Protein AF-A0A0D7F4I6-F1 (afdb_monomer)

Secondary structure (DSSP, 8-state):
-HHHHHHHHHHHHHHHHHHHHHHH--S--STTT-HHHHHHHHHHHHHHHHHHHHHHHHHHHHHHHHHHHHHHHHHHHHHHHHHHHHHHHHHS--S-----------TT--SS-TT-S-SS-------S--B---SS-----TTTBSSSPPPP--S-------SS-TTGGGGGGSPPTT-EEEETTEEEE----PPP-

pLDDT: mean 77.8, std 17.95, range [44.47, 98.25]

Structure (mmCIF, N/CA/C/O backbone):
data_AF-A0A0D7F4I6-F1
#
_entry.id   AF-A0A0D7F4I6-F1
#
loop_
_atom_site.group_PDB
_atom_site.id
_atom_site.type_symbol
_atom_site.label_atom_id
_atom_site.label_alt_id
_atom_site.label_comp_id
_atom_site.label_asym_id
_atom_site.label_entity_id
_atom_site.label_seq_id
_atom_site.pdbx_PDB_ins_code
_atom_site.Cartn_x
_atom_site.Cartn_y
_atom_site.Cartn_z
_atom_site.occupancy
_atom_site.B_iso_or_equiv
_atom_site.auth_seq_id
_atom_site.auth_comp_id
_atom_site.auth_asym_id
_atom_site.auth_atom_id
_atom_site.pdbx_PDB_model_num
ATOM 1 N N . MET A 1 1 ? -38.835 -13.511 72.836 1.00 72.38 1 MET A N 1
ATOM 2 C CA . MET A 1 1 ? -37.863 -14.488 72.283 1.00 72.38 1 MET A CA 1
ATOM 3 C C . MET A 1 1 ? -37.994 -14.703 70.771 1.00 72.38 1 MET A C 1
ATOM 5 O O . MET A 1 1 ? -36.985 -14.572 70.096 1.00 72.38 1 MET A O 1
ATOM 9 N N . ARG A 1 2 ? -39.188 -14.933 70.192 1.00 86.38 2 ARG A N 1
ATOM 10 C CA . ARG A 1 2 ? -39.366 -15.027 68.718 1.00 86.38 2 ARG A CA 1
ATOM 11 C C . ARG A 1 2 ? -38.966 -13.759 67.951 1.00 86.38 2 ARG A C 1
ATOM 13 O O . ARG A 1 2 ? -38.382 -13.866 66.883 1.00 86.38 2 ARG A O 1
ATOM 20 N N . GLN A 1 3 ? -39.214 -12.580 68.527 1.00 86.56 3 GLN A N 1
ATOM 21 C CA . GLN A 1 3 ? -38.818 -11.296 67.934 1.00 86.56 3 GLN A CA 1
ATOM 22 C C . GLN A 1 3 ? -37.297 -11.186 67.731 1.00 86.56 3 GLN A C 1
ATOM 24 O O . GLN A 1 3 ? -36.837 -10.738 66.688 1.00 86.56 3 GLN A O 1
ATOM 29 N N . ASN A 1 4 ? -36.516 -11.663 68.706 1.00 84.62 4 ASN A N 1
ATOM 30 C CA . ASN A 1 4 ? -35.053 -11.649 68.637 1.00 84.62 4 ASN A CA 1
ATOM 31 C C . ASN A 1 4 ? -34.535 -12.621 67.573 1.00 84.62 4 ASN A C 1
ATOM 33 O O . ASN A 1 4 ? -33.596 -12.305 66.854 1.00 84.62 4 ASN A O 1
ATOM 37 N N . LEU A 1 5 ? -35.181 -13.778 67.432 1.00 91.12 5 LEU A N 1
ATOM 38 C CA . LEU A 1 5 ? -34.821 -14.785 66.437 1.00 91.12 5 LEU A CA 1
ATOM 39 C C . LEU A 1 5 ? -35.201 -14.344 65.013 1.00 91.12 5 LEU A C 1
ATOM 41 O O . LEU A 1 5 ? -34.423 -14.540 64.088 1.00 91.12 5 LEU A O 1
ATOM 45 N N . SER A 1 6 ? -36.340 -13.661 64.857 1.00 92.81 6 SER A N 1
ATOM 46 C CA . SER A 1 6 ? -36.743 -13.025 63.596 1.00 92.81 6 SER A CA 1
ATOM 47 C C . SER A 1 6 ? -35.792 -11.892 63.191 1.00 92.81 6 SER A C 1
ATOM 49 O O . SER A 1 6 ? -35.453 -11.778 62.018 1.00 92.81 6 SER A O 1
ATOM 51 N N . SER A 1 7 ? -35.305 -11.099 64.152 1.00 93.75 7 SER A N 1
ATOM 52 C CA . SER A 1 7 ? -34.297 -10.060 63.899 1.00 93.75 7 SER A CA 1
ATOM 53 C C . SER A 1 7 ? -32.939 -10.653 63.495 1.00 93.75 7 SER A C 1
ATOM 55 O O . SER A 1 7 ? -32.307 -10.182 62.548 1.00 93.75 7 SER A O 1
ATOM 57 N N . LEU A 1 8 ? -32.509 -11.736 64.157 1.00 94.06 8 LEU A N 1
ATOM 58 C CA . LEU A 1 8 ? -31.282 -12.453 63.792 1.00 94.06 8 LEU A CA 1
ATOM 59 C C . LEU A 1 8 ? -31.374 -13.081 62.397 1.00 94.06 8 LEU A C 1
ATOM 61 O O . LEU A 1 8 ? -30.409 -13.007 61.643 1.00 94.06 8 LEU A O 1
ATOM 65 N N . GLN A 1 9 ? -32.525 -13.653 62.038 1.00 94.31 9 GLN A N 1
ATOM 66 C CA . GLN A 1 9 ? -32.767 -14.192 60.696 1.00 94.31 9 GLN A CA 1
ATOM 67 C C . GLN A 1 9 ? -32.719 -13.091 59.633 1.00 94.31 9 GLN A C 1
ATOM 69 O O . GLN A 1 9 ? -31.951 -13.207 58.685 1.00 94.31 9 GLN A O 1
ATOM 74 N N . ALA A 1 10 ? -33.420 -11.973 59.845 1.00 94.31 10 ALA A N 1
ATOM 75 C CA . ALA A 1 10 ? -33.360 -10.833 58.930 1.00 94.31 10 ALA A CA 1
ATOM 76 C C . ALA A 1 10 ? -31.929 -10.281 58.779 1.00 94.31 10 ALA A C 1
ATOM 78 O O . ALA A 1 10 ? -31.513 -9.899 57.686 1.00 94.31 10 ALA A O 1
ATOM 79 N N . THR A 1 11 ? -31.147 -10.273 59.865 1.00 95.00 11 THR A N 1
ATOM 80 C CA . THR A 1 11 ? -29.732 -9.867 59.832 1.00 95.00 11 THR A CA 1
ATOM 81 C C . THR A 1 11 ? -28.878 -10.853 59.033 1.00 95.00 11 THR A C 1
ATOM 83 O O . THR A 1 11 ? -28.053 -10.428 58.225 1.00 95.00 11 THR A O 1
ATOM 86 N N . ALA A 1 12 ? -29.084 -12.159 59.216 1.00 95.12 12 ALA A N 1
ATOM 87 C CA . ALA A 1 12 ? -28.382 -13.196 58.464 1.00 95.12 12 ALA A CA 1
ATOM 88 C C . ALA A 1 12 ? -28.703 -13.132 56.957 1.00 95.12 12 ALA A C 1
ATOM 90 O O . ALA A 1 12 ? -27.789 -13.222 56.136 1.00 95.12 12 ALA A O 1
ATOM 91 N N . ASP A 1 13 ? -29.962 -12.882 56.590 1.00 94.19 13 ASP A N 1
ATOM 92 C CA . ASP A 1 13 ? -30.398 -12.735 55.194 1.00 94.19 13 ASP A CA 1
ATOM 93 C C . ASP A 1 13 ? -29.812 -11.472 54.538 1.00 94.19 13 ASP A C 1
ATOM 95 O O . ASP A 1 13 ? -29.312 -11.514 53.406 1.00 94.19 13 ASP A O 1
ATOM 99 N N . MET A 1 14 ? -29.793 -10.344 55.262 1.00 93.31 14 MET A N 1
ATOM 100 C CA . MET A 1 14 ? -29.137 -9.112 54.803 1.00 93.31 14 MET A CA 1
ATOM 101 C C . MET A 1 14 ? -27.627 -9.298 54.625 1.00 93.31 14 MET A C 1
ATOM 103 O O . MET A 1 14 ? -27.055 -8.808 53.646 1.00 93.31 14 MET A O 1
ATOM 107 N N . LEU A 1 15 ? -26.975 -10.020 55.540 1.00 96.06 15 LEU A N 1
ATOM 108 C CA . LEU A 1 15 ? -25.549 -10.320 55.452 1.00 96.06 15 LEU A CA 1
ATOM 109 C C . LEU A 1 15 ? -25.245 -11.211 54.241 1.00 96.06 15 LEU A C 1
ATOM 111 O O . LEU A 1 15 ? -24.328 -10.905 53.482 1.00 96.06 15 LEU A O 1
ATOM 115 N N . SER A 1 16 ? -26.038 -12.263 54.028 1.00 94.75 16 SER A N 1
ATOM 116 C CA . SER A 1 16 ? -25.923 -13.160 52.872 1.00 94.75 16 SER A CA 1
ATOM 117 C C . SER A 1 16 ? -26.081 -12.398 51.549 1.00 94.75 16 SER A C 1
ATOM 119 O O . SER A 1 16 ? -25.249 -12.507 50.645 1.00 94.75 16 SER A O 1
ATOM 121 N N . THR A 1 17 ? -27.082 -11.515 51.474 1.00 93.06 17 THR A N 1
ATOM 122 C CA . THR A 1 17 ? -27.309 -10.651 50.306 1.00 93.06 17 THR A CA 1
ATOM 123 C C . THR A 1 17 ? -26.137 -9.696 50.072 1.00 93.06 17 THR A C 1
ATOM 125 O O . THR A 1 17 ? -25.691 -9.519 48.938 1.00 93.06 17 THR A O 1
ATOM 128 N N . THR A 1 18 ? -25.600 -9.091 51.134 1.00 94.31 18 THR A N 1
ATOM 129 C CA . THR A 1 18 ? -24.464 -8.160 51.037 1.00 94.31 18 THR A CA 1
ATOM 130 C C . THR A 1 18 ? -23.198 -8.871 50.569 1.00 94.31 18 THR A C 1
ATOM 132 O O . THR A 1 18 ? -22.515 -8.365 49.681 1.00 94.31 18 THR A O 1
ATOM 135 N N . GLN A 1 19 ? -22.915 -10.067 51.093 1.00 95.38 19 GLN A N 1
ATOM 136 C CA . GLN A 1 19 ? -21.791 -10.887 50.635 1.00 95.38 19 GLN A CA 1
ATOM 137 C C . GLN A 1 19 ? -21.941 -11.278 49.160 1.00 95.38 19 GLN A C 1
ATOM 139 O O . GLN A 1 19 ? -20.981 -11.165 48.400 1.00 95.38 19 GLN A O 1
ATOM 144 N N . SER A 1 20 ? -23.148 -11.658 48.728 1.00 94.19 20 SER A N 1
ATOM 145 C CA . SER A 1 20 ? -23.419 -11.984 47.324 1.00 94.19 20 SER A CA 1
ATOM 146 C C . SER A 1 20 ? -23.170 -10.784 46.403 1.00 94.19 20 SER A C 1
ATOM 148 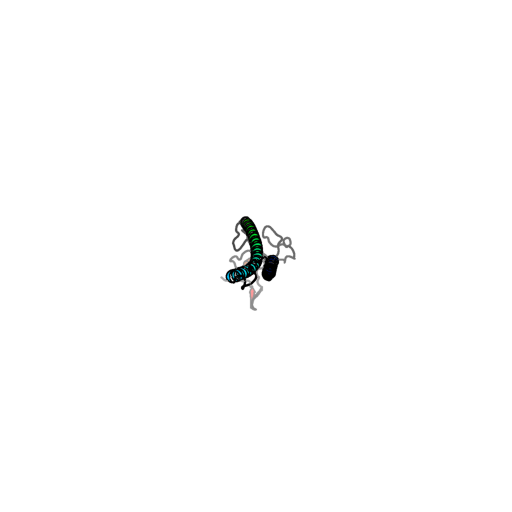O O . SER A 1 20 ? -22.451 -10.908 45.413 1.00 94.19 20 SER A O 1
ATOM 150 N N . ARG A 1 21 ? -23.675 -9.598 46.771 1.00 94.56 21 ARG A N 1
ATOM 151 C CA . ARG A 1 21 ? -23.457 -8.351 46.016 1.00 94.56 21 ARG A CA 1
ATOM 152 C C . ARG A 1 21 ? -21.988 -7.937 45.971 1.00 94.56 21 ARG A C 1
ATOM 154 O O . ARG A 1 21 ? -21.538 -7.441 44.943 1.00 94.56 21 ARG A O 1
ATOM 161 N N . LEU A 1 22 ? -21.242 -8.133 47.059 1.00 95.44 22 LEU A N 1
ATOM 162 C CA . LEU A 1 22 ? -19.817 -7.807 47.109 1.00 95.44 22 LEU A CA 1
ATOM 163 C C . LEU A 1 22 ? -18.992 -8.763 46.237 1.00 95.44 22 LEU A C 1
ATOM 165 O O . LEU A 1 22 ? -18.106 -8.316 45.518 1.00 95.44 22 LEU A O 1
ATOM 169 N N . SER A 1 23 ? -19.314 -10.060 46.258 1.00 96.00 23 SER A N 1
ATOM 170 C CA . SER A 1 23 ? -18.608 -11.071 45.466 1.00 96.00 23 SER A CA 1
ATOM 171 C C . SER A 1 23 ? -18.830 -10.916 43.963 1.00 96.00 23 SER A C 1
ATOM 173 O O . SER A 1 23 ? -17.926 -11.230 43.194 1.00 96.00 23 SER A O 1
ATOM 175 N N . THR A 1 24 ? -20.018 -10.485 43.531 1.00 92.31 24 THR A N 1
ATOM 176 C CA . THR A 1 24 ? -20.323 -10.335 42.098 1.00 92.31 24 THR A CA 1
ATOM 177 C C . THR A 1 24 ? -20.169 -8.906 41.594 1.00 92.31 24 THR A C 1
ATOM 179 O O . THR A 1 24 ? -20.194 -8.682 40.386 1.00 92.31 24 THR A O 1
ATOM 182 N N . GLY A 1 25 ? -20.062 -7.925 42.494 1.00 93.19 25 GLY A N 1
ATOM 183 C CA . GLY A 1 25 ? -20.115 -6.501 42.159 1.00 93.19 25 GLY A CA 1
ATOM 184 C C . GLY A 1 25 ? -21.479 -6.044 41.623 1.00 93.19 25 GLY A C 1
ATOM 185 O O . GLY A 1 25 ? -21.630 -4.886 41.234 1.00 93.19 25 GLY A O 1
ATOM 186 N N . LYS A 1 26 ? -22.490 -6.924 41.588 1.00 91.25 26 LYS A N 1
ATOM 187 C CA . LYS A 1 26 ? -23.811 -6.638 41.024 1.00 91.25 26 LYS A CA 1
ATOM 188 C C . LYS A 1 26 ? -24.795 -6.336 42.142 1.00 91.25 26 LYS A C 1
ATOM 190 O O . LYS A 1 26 ? -25.020 -7.147 43.033 1.00 91.25 26 LYS A O 1
ATOM 195 N N . LYS A 1 27 ? -25.467 -5.183 42.055 1.00 89.88 27 LYS A N 1
ATOM 196 C CA . LYS A 1 27 ? -26.579 -4.835 42.958 1.00 89.88 27 LYS A CA 1
ATOM 197 C C . LYS A 1 27 ? -27.760 -5.810 42.827 1.00 89.88 27 LYS A C 1
ATOM 199 O O . LYS A 1 27 ? -28.468 -6.029 43.802 1.00 89.88 27 LYS A O 1
ATOM 204 N N . VAL A 1 28 ? -27.979 -6.381 41.645 1.00 91.50 28 VAL A N 1
ATOM 205 C CA . VAL A 1 28 ? -29.069 -7.322 41.348 1.00 91.50 28 VAL A CA 1
ATOM 206 C C . VAL A 1 28 ? -28.440 -8.588 40.785 1.00 91.50 28 VAL A C 1
ATOM 208 O O . VAL A 1 28 ? -27.878 -8.553 39.692 1.00 91.50 28 VAL A O 1
ATOM 211 N N . ASN A 1 29 ? -28.500 -9.683 41.541 1.00 88.81 29 ASN A N 1
ATOM 212 C CA . ASN A 1 29 ? -27.802 -10.923 41.187 1.00 88.81 29 ASN A CA 1
ATOM 213 C C . ASN A 1 29 ? -28.725 -11.990 40.577 1.00 88.81 29 ASN A C 1
ATOM 215 O O . ASN A 1 29 ? -28.247 -12.966 40.008 1.00 88.81 29 ASN A O 1
ATOM 219 N N . SER A 1 30 ? -30.044 -11.811 40.679 1.00 91.69 30 SER A N 1
ATOM 220 C CA . SER A 1 30 ? -31.041 -12.711 40.100 1.00 91.69 30 SER A CA 1
ATOM 221 C C . SER A 1 30 ? -32.232 -11.930 39.545 1.00 91.69 30 SER A C 1
ATOM 223 O O . SER A 1 30 ? -32.519 -10.809 39.974 1.00 91.69 30 SER A O 1
ATOM 225 N N . ALA A 1 31 ? -32.968 -12.554 38.624 1.00 91.88 31 ALA A N 1
ATOM 226 C CA . ALA A 1 31 ? -34.224 -12.008 38.112 1.00 91.88 31 ALA A CA 1
ATOM 227 C C . ALA A 1 31 ? -35.312 -11.884 39.197 1.00 91.88 31 ALA A C 1
ATOM 229 O O . ALA A 1 31 ? -36.256 -11.119 39.018 1.00 91.88 31 ALA A O 1
ATOM 230 N N . LEU A 1 32 ? -35.175 -12.608 40.317 1.00 90.31 32 LEU A N 1
ATOM 231 C CA . LEU A 1 32 ? -36.111 -12.554 41.441 1.00 90.31 32 LEU A CA 1
ATOM 232 C C . LEU A 1 32 ? -35.945 -11.269 42.272 1.00 90.31 32 LEU A C 1
ATOM 234 O O . LEU A 1 32 ? -36.920 -10.783 42.834 1.00 90.31 32 LEU A O 1
ATOM 238 N N . ASP A 1 33 ? -34.728 -10.713 42.321 1.00 90.75 33 ASP A N 1
ATOM 239 C CA . ASP A 1 33 ? -34.411 -9.488 43.072 1.00 90.75 33 ASP A CA 1
ATOM 240 C C . ASP A 1 33 ? -34.974 -8.242 42.362 1.00 90.75 33 ASP A C 1
ATOM 242 O O . ASP A 1 33 ? -35.564 -7.357 42.983 1.00 90.75 33 ASP A O 1
ATOM 246 N N . ASN A 1 34 ? -34.784 -8.157 41.039 1.00 93.19 34 ASN A N 1
ATOM 247 C CA . ASN A 1 34 ? -35.378 -7.131 40.182 1.00 93.19 34 ASN A CA 1
ATOM 248 C C . ASN A 1 34 ? -35.254 -7.544 38.699 1.00 93.19 34 ASN A C 1
ATOM 250 O O . ASN A 1 34 ? -34.162 -7.425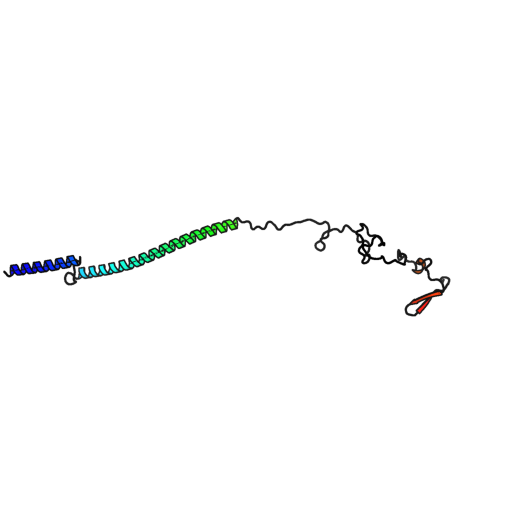 38.133 1.00 93.19 34 ASN A O 1
ATOM 254 N N . PRO A 1 35 ? -36.335 -7.993 38.038 1.00 94.69 35 PRO A N 1
ATOM 255 C CA . PRO A 1 35 ? -36.243 -8.544 36.688 1.00 94.69 35 PRO A CA 1
ATOM 256 C C . PRO A 1 35 ? -35.765 -7.508 35.663 1.00 94.69 35 PRO A C 1
ATOM 258 O O . PRO A 1 35 ? -34.855 -7.792 34.887 1.00 94.69 35 PRO A O 1
ATOM 261 N N . THR A 1 36 ? -36.296 -6.282 35.692 1.00 95.62 36 THR A N 1
ATOM 262 C CA . THR A 1 36 ? -35.925 -5.218 34.743 1.00 95.62 36 THR A CA 1
ATOM 263 C C . THR A 1 36 ? -34.432 -4.905 34.797 1.00 95.62 36 THR A C 1
ATOM 265 O O . THR A 1 36 ? -33.759 -4.868 33.764 1.00 95.62 36 THR A O 1
ATOM 268 N N . ASN A 1 37 ? -33.888 -4.724 36.002 1.00 94.56 37 ASN A N 1
ATOM 269 C CA . ASN A 1 37 ? -32.473 -4.411 36.179 1.00 94.56 37 ASN A CA 1
ATOM 270 C C . ASN A 1 37 ? -31.573 -5.606 35.845 1.00 94.56 37 ASN A C 1
ATOM 272 O O . ASN A 1 37 ? -30.516 -5.408 35.250 1.00 94.56 37 ASN A O 1
ATOM 276 N N . PHE A 1 38 ? -31.986 -6.831 36.188 1.00 95.88 38 PHE A N 1
ATOM 277 C CA . PHE A 1 38 ? -31.225 -8.043 35.883 1.00 95.88 38 PHE A CA 1
ATOM 278 C C . PHE A 1 38 ? -31.063 -8.247 34.372 1.00 95.88 38 PHE A C 1
ATOM 280 O O . PHE A 1 38 ? -29.943 -8.406 33.890 1.00 95.88 38 PHE A O 1
ATOM 287 N N . PHE A 1 39 ? -32.158 -8.176 33.607 1.00 96.19 39 PHE A N 1
ATOM 288 C CA . PHE A 1 39 ? -32.101 -8.353 32.152 1.00 96.19 39 PHE A CA 1
ATOM 289 C C . PHE A 1 39 ? -31.408 -7.186 31.443 1.00 96.19 39 PHE A C 1
ATOM 291 O O . PHE A 1 39 ? -30.674 -7.409 30.482 1.00 96.19 39 PHE A O 1
ATOM 298 N N . THR A 1 40 ? -31.556 -5.954 31.946 1.00 95.69 40 THR A N 1
ATOM 299 C CA . THR A 1 40 ? -30.796 -4.810 31.418 1.00 95.69 40 THR A CA 1
ATOM 300 C C . THR A 1 40 ? -29.296 -5.023 31.618 1.00 95.69 40 THR A C 1
ATOM 302 O O . THR A 1 40 ? -28.536 -4.912 30.659 1.00 95.69 40 THR A O 1
ATOM 305 N N . ALA A 1 41 ? -28.861 -5.406 32.823 1.00 94.75 41 ALA A N 1
ATOM 306 C CA . ALA A 1 41 ? -27.456 -5.703 33.097 1.00 94.75 41 ALA A CA 1
ATOM 307 C C . ALA A 1 41 ? -26.929 -6.866 32.238 1.00 94.75 41 ALA A C 1
ATOM 309 O O . ALA A 1 41 ? -25.856 -6.747 31.659 1.00 94.75 41 ALA A O 1
ATOM 310 N N . ALA A 1 42 ? -27.701 -7.945 32.072 1.00 94.31 42 ALA A N 1
ATOM 311 C CA . ALA A 1 42 ? -27.325 -9.070 31.209 1.00 94.31 42 ALA A CA 1
ATOM 312 C C . ALA A 1 42 ? -27.166 -8.663 29.729 1.00 94.31 42 ALA A C 1
ATOM 314 O O . ALA A 1 42 ? -26.246 -9.117 29.045 1.00 94.31 42 ALA A O 1
ATOM 315 N N . SER A 1 43 ? -28.031 -7.771 29.233 1.00 96.44 43 SER A N 1
ATOM 316 C CA . SER A 1 43 ? -27.907 -7.225 27.875 1.00 96.44 43 SER A CA 1
ATOM 317 C C . SER A 1 43 ? -26.665 -6.342 27.713 1.00 96.44 43 SER A C 1
ATOM 319 O O . SER A 1 43 ? -26.011 -6.383 26.673 1.00 96.44 43 SER A O 1
ATOM 321 N N . LEU A 1 44 ? -26.307 -5.571 28.746 1.00 96.00 44 LEU A N 1
ATOM 322 C CA . LEU A 1 44 ? -25.103 -4.742 28.753 1.00 96.00 44 LEU A CA 1
ATOM 323 C C . LEU A 1 44 ? -23.830 -5.595 28.821 1.00 96.00 44 LEU A C 1
ATOM 325 O O . LEU A 1 44 ? -22.892 -5.289 28.091 1.00 96.00 44 LEU A O 1
ATOM 329 N N . ASP A 1 45 ? -23.818 -6.677 29.607 1.00 95.12 45 ASP A N 1
ATOM 330 C CA . ASP A 1 45 ? -22.715 -7.651 29.632 1.00 95.12 45 ASP A CA 1
ATOM 331 C C . ASP A 1 45 ? -22.507 -8.270 28.238 1.00 95.12 45 ASP A C 1
ATOM 333 O O . ASP A 1 45 ? -21.385 -8.308 27.738 1.00 95.12 45 ASP A O 1
ATOM 337 N N . SER A 1 46 ? -23.595 -8.661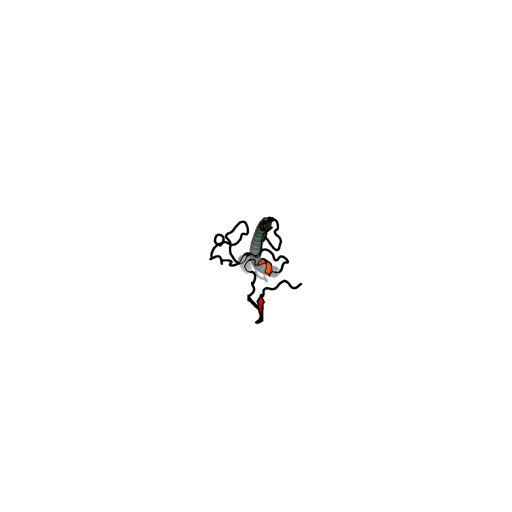 27.562 1.00 97.06 46 SER A N 1
ATOM 338 C CA . SER A 1 46 ? -23.532 -9.200 26.192 1.00 97.06 46 SER A CA 1
ATOM 339 C C . SER A 1 46 ? -22.960 -8.173 25.206 1.00 97.06 46 SER A C 1
ATOM 341 O O . SER A 1 46 ? -22.032 -8.471 24.460 1.00 97.06 46 SER A O 1
ATOM 343 N N . ARG A 1 47 ? -23.435 -6.919 25.264 1.00 97.44 47 ARG A N 1
ATOM 344 C CA . ARG A 1 47 ? -22.903 -5.823 24.436 1.00 97.44 47 ARG A CA 1
ATOM 345 C C . ARG A 1 47 ? -21.434 -5.531 24.724 1.00 97.44 47 ARG A C 1
ATOM 347 O O . ARG A 1 47 ? -20.704 -5.187 23.803 1.00 97.44 47 ARG A O 1
ATOM 354 N N . ALA A 1 48 ? -20.995 -5.625 25.976 1.00 97.62 48 ALA A N 1
ATOM 355 C CA . ALA A 1 48 ? -19.594 -5.431 26.329 1.00 97.62 48 ALA A CA 1
ATOM 356 C C . ALA A 1 48 ? -18.713 -6.529 25.713 1.00 97.62 48 ALA A C 1
ATOM 358 O O . ALA A 1 48 ? -17.645 -6.226 25.182 1.00 97.62 48 ALA A O 1
ATOM 359 N N . SER A 1 49 ? -19.166 -7.786 25.716 1.00 97.75 49 SER A N 1
ATOM 360 C CA . SER A 1 49 ? -18.497 -8.875 24.994 1.00 97.75 49 SER A CA 1
ATOM 361 C C . SER A 1 49 ? -18.445 -8.618 23.486 1.00 97.75 49 SER A C 1
ATOM 363 O O . SER A 1 49 ? -17.376 -8.745 22.891 1.00 97.75 49 SER A O 1
ATOM 365 N N . ASP A 1 50 ? -19.548 -8.173 22.879 1.00 97.94 50 ASP A N 1
ATOM 366 C CA . ASP A 1 50 ? -19.582 -7.822 21.454 1.00 97.94 50 ASP A CA 1
ATOM 367 C C . ASP A 1 50 ? -18.636 -6.659 21.122 1.00 97.94 50 ASP A C 1
ATOM 369 O O . ASP A 1 50 ? -17.947 -6.692 20.105 1.00 97.94 50 ASP A O 1
ATOM 373 N N . ILE A 1 51 ? -18.553 -5.646 21.993 1.00 98.25 51 ILE A N 1
ATOM 374 C CA . ILE A 1 51 ? -17.618 -4.522 21.843 1.00 98.25 51 ILE A CA 1
ATOM 375 C C . ILE A 1 51 ? -16.166 -4.996 21.936 1.00 98.25 51 ILE A C 1
ATOM 377 O O . ILE A 1 51 ? -15.349 -4.501 21.169 1.00 98.25 51 ILE A O 1
ATOM 381 N N . ASN A 1 52 ? -15.832 -5.947 22.815 1.00 97.62 52 ASN A N 1
ATOM 382 C CA . ASN A 1 52 ? -14.478 -6.514 22.865 1.00 97.62 52 ASN A CA 1
ATOM 383 C C . ASN A 1 52 ? -14.132 -7.244 21.560 1.00 97.62 52 ASN A C 1
ATOM 385 O O . ASN A 1 52 ? -13.092 -6.974 20.968 1.00 97.62 52 ASN A O 1
ATOM 389 N N . ASN A 1 53 ? -15.046 -8.072 21.046 1.00 97.56 53 ASN A N 1
ATOM 390 C CA . ASN A 1 53 ? -14.856 -8.744 19.758 1.00 97.56 53 ASN A CA 1
ATOM 391 C C . ASN A 1 53 ? -14.713 -7.736 18.601 1.00 97.56 53 ASN A C 1
ATOM 393 O O . ASN A 1 53 ? -13.883 -7.906 17.706 1.00 97.56 53 ASN A O 1
ATOM 397 N N . LEU A 1 54 ? -15.511 -6.663 18.615 1.00 97.44 54 LEU A N 1
ATOM 398 C CA . LEU A 1 54 ? -15.414 -5.578 17.643 1.00 97.44 54 LEU A CA 1
ATOM 399 C C . LEU A 1 54 ? -14.086 -4.825 17.771 1.00 97.44 54 LEU A C 1
ATOM 401 O O . LEU A 1 54 ? -13.490 -4.487 16.753 1.00 97.44 54 LEU A O 1
ATOM 405 N N . LEU A 1 55 ? -13.616 -4.568 18.992 1.00 97.88 55 LEU A N 1
ATOM 406 C CA . LEU A 1 55 ? -12.347 -3.895 19.252 1.00 97.88 55 LEU A CA 1
ATOM 407 C C . LEU A 1 55 ? -11.174 -4.713 18.710 1.00 97.88 55 LEU A C 1
ATOM 409 O O . LEU A 1 55 ? -10.304 -4.145 18.052 1.00 97.88 55 LEU A O 1
ATOM 413 N N . ASP A 1 56 ? -11.194 -6.032 18.891 1.00 97.25 56 ASP A N 1
ATOM 414 C CA . ASP A 1 56 ? -10.199 -6.933 18.306 1.00 97.25 56 ASP A CA 1
ATOM 415 C C . ASP A 1 56 ? -10.261 -6.908 16.770 1.00 97.25 56 ASP A C 1
ATOM 417 O O . ASP A 1 56 ? -9.234 -6.819 16.088 1.00 97.25 56 ASP A O 1
ATOM 421 N N . GLY A 1 57 ? -11.468 -6.913 16.196 1.00 97.31 57 GLY A N 1
ATOM 422 C CA . GLY A 1 57 ? -11.676 -6.747 14.756 1.00 97.31 57 GLY A CA 1
ATOM 423 C C . GLY A 1 57 ? -11.133 -5.415 14.223 1.00 97.31 57 GLY A C 1
ATOM 424 O O . GLY A 1 57 ? -10.448 -5.382 13.199 1.00 97.31 57 GLY A O 1
ATOM 425 N N . ILE A 1 58 ? -11.374 -4.317 14.942 1.00 97.25 58 ILE A N 1
ATOM 426 C CA . ILE A 1 58 ? -10.849 -2.985 14.619 1.00 97.25 58 ILE A CA 1
ATOM 427 C C . ILE A 1 58 ? -9.326 -2.960 14.755 1.00 97.25 58 ILE A C 1
ATOM 429 O O . ILE A 1 58 ? -8.668 -2.401 13.883 1.00 97.25 58 ILE A O 1
ATOM 433 N N . GLY A 1 59 ? -8.747 -3.587 15.782 1.00 97.38 59 GLY A N 1
ATOM 434 C CA . GLY A 1 59 ? -7.296 -3.691 15.955 1.00 97.38 59 GLY A CA 1
ATOM 435 C C . GLY A 1 59 ? -6.621 -4.357 14.754 1.00 97.38 59 GLY A C 1
ATOM 436 O O . GLY A 1 59 ? -5.655 -3.826 14.203 1.00 97.38 59 GLY A O 1
ATOM 437 N N . ASN A 1 60 ? -7.201 -5.456 14.266 1.00 96.00 60 ASN A N 1
ATOM 438 C CA . ASN A 1 60 ? -6.764 -6.098 13.025 1.00 96.00 60 ASN A CA 1
ATOM 439 C C . ASN A 1 60 ? -6.941 -5.175 11.802 1.00 96.00 60 ASN A C 1
ATOM 441 O O . ASN A 1 60 ? -6.042 -5.066 10.966 1.00 96.00 60 ASN A O 1
ATOM 445 N N . GLY A 1 61 ? -8.067 -4.461 11.708 1.00 96.81 61 GLY A N 1
ATOM 446 C CA . GLY A 1 61 ? -8.327 -3.485 10.645 1.00 96.81 61 GLY A CA 1
ATOM 447 C C . GLY A 1 61 ? -7.322 -2.327 10.615 1.00 96.81 61 GLY A C 1
ATOM 448 O O . GLY A 1 61 ? -6.852 -1.942 9.545 1.00 96.81 61 GLY A O 1
ATOM 449 N N . VAL A 1 62 ? -6.928 -1.803 11.778 1.00 97.88 62 VAL A N 1
ATOM 450 C CA . VAL A 1 62 ? -5.908 -0.751 11.903 1.00 97.88 62 VAL A CA 1
ATOM 451 C C . VAL A 1 62 ? -4.556 -1.244 11.395 1.00 97.88 62 VAL A C 1
ATOM 453 O O . VAL A 1 62 ? -3.892 -0.524 10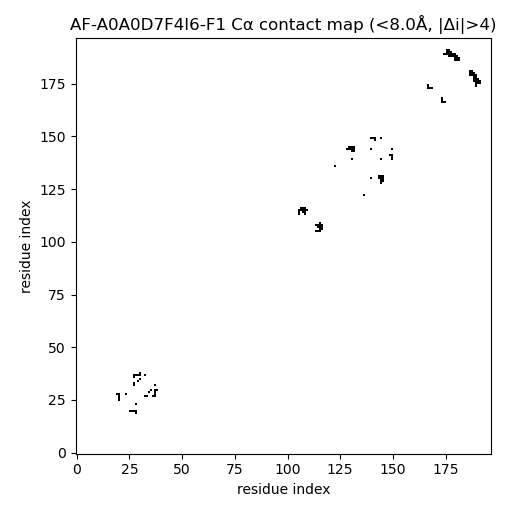.650 1.00 97.88 62 VAL A O 1
ATOM 456 N N . GLN A 1 63 ? -4.171 -2.483 11.713 1.00 97.19 63 GLN A N 1
ATOM 457 C CA . GLN A 1 63 ? -2.934 -3.070 11.200 1.00 97.19 63 GLN A CA 1
ATOM 458 C C . GLN A 1 63 ? -2.943 -3.164 9.665 1.00 97.19 63 GLN A C 1
ATOM 460 O O . GLN A 1 63 ? -1.950 -2.820 9.019 1.00 97.19 63 GLN A O 1
ATOM 465 N N . ILE A 1 64 ? -4.077 -3.555 9.070 1.00 97.50 64 ILE A N 1
ATOM 466 C CA . ILE A 1 64 ? -4.265 -3.579 7.610 1.00 97.50 64 ILE A CA 1
ATOM 467 C C . ILE A 1 64 ? -4.121 -2.171 7.022 1.00 97.50 64 ILE A C 1
ATOM 469 O O . ILE A 1 64 ? -3.395 -1.984 6.043 1.00 97.50 64 ILE A O 1
ATOM 473 N N . LEU A 1 65 ? -4.767 -1.168 7.624 1.00 97.56 65 LEU A N 1
ATOM 474 C CA . LEU A 1 65 ? -4.667 0.226 7.182 1.00 97.56 65 LEU A CA 1
ATOM 475 C C . LEU A 1 65 ? -3.235 0.759 7.281 1.00 97.56 65 LEU A C 1
ATOM 477 O O . LEU A 1 65 ? -2.786 1.483 6.394 1.00 97.56 65 LEU A O 1
ATOM 481 N N . GLN A 1 66 ? -2.489 0.375 8.314 1.00 97.25 66 GLN A N 1
ATOM 482 C CA . GLN A 1 66 ? -1.097 0.779 8.466 1.00 97.25 66 GLN A CA 1
ATOM 483 C C . GLN A 1 66 ? -0.204 0.162 7.384 1.00 97.25 66 GLN A C 1
ATOM 485 O O . GLN A 1 66 ? 0.579 0.878 6.758 1.00 97.25 66 GLN A O 1
ATOM 490 N N . SER A 1 67 ? -0.371 -1.131 7.090 1.00 97.56 67 SER A N 1
ATOM 491 C CA . SER A 1 67 ? 0.315 -1.789 5.972 1.00 97.56 67 SER A CA 1
ATOM 492 C C . SER A 1 67 ? -0.053 -1.163 4.624 1.00 97.56 67 SER A C 1
ATOM 494 O O . SER A 1 67 ? 0.831 -0.914 3.803 1.00 97.56 67 SER A O 1
ATOM 496 N N . ALA A 1 68 ? -1.330 -0.836 4.409 1.00 98.06 68 ALA A N 1
ATOM 497 C CA . ALA A 1 68 ? -1.781 -0.128 3.215 1.00 98.06 68 ALA A CA 1
ATOM 498 C C . ALA A 1 68 ? -1.134 1.265 3.099 1.00 98.06 68 ALA A C 1
ATOM 500 O O . ALA A 1 68 ? -0.651 1.628 2.027 1.00 98.06 68 ALA A O 1
ATOM 501 N N . ASN A 1 69 ? -1.031 2.016 4.200 1.00 97.75 69 ASN A N 1
ATOM 502 C CA . ASN A 1 69 ? -0.367 3.320 4.231 1.00 97.75 69 ASN A CA 1
ATOM 503 C C . ASN A 1 69 ? 1.129 3.226 3.872 1.00 97.75 69 ASN A C 1
ATOM 505 O O . ASN A 1 69 ? 1.644 4.036 3.094 1.00 97.75 69 ASN A O 1
ATOM 509 N N . THR A 1 70 ? 1.834 2.209 4.375 1.00 97.81 70 THR A N 1
ATOM 510 C CA . THR A 1 70 ? 3.226 1.929 3.984 1.00 97.81 70 THR A CA 1
ATOM 511 C C . THR A 1 70 ? 3.334 1.545 2.506 1.00 97.81 70 THR A C 1
ATOM 513 O O . THR A 1 70 ? 4.247 2.007 1.812 1.00 97.81 70 THR A O 1
ATOM 516 N N . GLY A 1 71 ? 2.386 0.750 2.002 1.00 97.94 71 GLY A N 1
ATOM 517 C CA . GLY A 1 71 ? 2.282 0.391 0.588 1.00 97.94 71 GLY A CA 1
ATOM 518 C C . GLY A 1 71 ? 2.124 1.621 -0.309 1.00 97.94 71 GLY A C 1
ATOM 519 O O . GLY A 1 71 ? 2.923 1.823 -1.221 1.00 97.94 71 GLY A O 1
ATOM 520 N N . ILE A 1 72 ? 1.170 2.501 0.003 1.00 98.12 72 ILE A N 1
ATOM 521 C CA . ILE A 1 72 ? 0.932 3.757 -0.731 1.00 98.12 72 ILE A CA 1
ATOM 522 C C . ILE A 1 72 ? 2.158 4.673 -0.672 1.00 98.12 72 ILE A C 1
ATOM 524 O O . ILE A 1 72 ? 2.555 5.246 -1.684 1.00 98.12 72 ILE A O 1
ATOM 528 N N . THR A 1 73 ? 2.815 4.775 0.484 1.00 98.19 73 THR A N 1
ATOM 529 C CA . THR A 1 73 ? 4.052 5.561 0.614 1.00 98.19 73 THR A CA 1
ATOM 530 C C . THR A 1 73 ? 5.155 5.025 -0.302 1.00 98.19 73 THR A C 1
ATOM 532 O O . THR A 1 73 ? 5.865 5.799 -0.944 1.00 98.19 73 THR A O 1
ATOM 535 N N . SER A 1 74 ? 5.289 3.702 -0.399 1.00 98.19 74 SER A N 1
ATOM 536 C CA . SER A 1 74 ? 6.244 3.058 -1.308 1.00 98.19 74 SER A CA 1
ATOM 537 C C . SER A 1 74 ? 5.896 3.317 -2.775 1.00 98.19 74 SER A C 1
ATOM 539 O O . SER A 1 74 ? 6.789 3.612 -3.567 1.00 98.19 74 SER A O 1
ATOM 541 N N . LEU A 1 75 ? 4.606 3.291 -3.129 1.00 98.19 75 LEU A N 1
ATOM 542 C CA . LEU A 1 75 ? 4.137 3.645 -4.470 1.00 98.19 75 LEU A CA 1
ATOM 543 C C . LEU A 1 75 ? 4.433 5.107 -4.820 1.00 98.19 75 LEU A C 1
ATOM 545 O O . LEU A 1 75 ? 4.893 5.371 -5.926 1.00 98.19 75 LEU A O 1
ATOM 549 N N . ASN A 1 76 ? 4.262 6.050 -3.891 1.00 97.75 76 ASN A N 1
ATOM 550 C CA . ASN A 1 76 ? 4.636 7.450 -4.122 1.00 97.75 76 ASN A CA 1
ATOM 551 C C . ASN A 1 76 ? 6.134 7.592 -4.425 1.00 97.75 76 ASN A C 1
ATOM 553 O O . ASN A 1 76 ? 6.503 8.204 -5.424 1.00 97.75 76 ASN A O 1
ATOM 557 N N . LYS A 1 77 ? 7.001 6.939 -3.639 1.00 97.56 77 LYS A N 1
ATOM 558 C CA . LYS A 1 77 ? 8.454 6.929 -3.896 1.00 97.56 77 LYS A CA 1
ATOM 559 C C . LYS A 1 77 ? 8.803 6.321 -5.256 1.00 97.56 77 LYS A C 1
ATOM 561 O O . LYS A 1 77 ? 9.711 6.805 -5.934 1.00 97.56 77 LYS A O 1
ATOM 566 N N . LEU A 1 78 ? 8.092 5.267 -5.660 1.00 97.62 78 LEU A N 1
ATOM 567 C CA . LEU A 1 78 ? 8.257 4.656 -6.976 1.00 97.62 78 LEU A CA 1
ATOM 568 C C . LEU A 1 78 ? 7.858 5.632 -8.089 1.00 97.62 78 LEU A C 1
ATOM 570 O O . LEU A 1 78 ? 8.600 5.784 -9.055 1.00 97.62 78 LEU A O 1
ATOM 574 N N . VAL A 1 79 ? 6.729 6.324 -7.940 1.00 97.94 79 VAL A N 1
ATOM 575 C CA . VAL A 1 79 ? 6.264 7.335 -8.898 1.00 97.94 79 VAL A CA 1
ATOM 576 C C . VAL A 1 79 ? 7.252 8.496 -9.004 1.00 97.94 79 VAL A C 1
ATOM 578 O O . VAL A 1 79 ? 7.559 8.929 -10.113 1.00 97.94 79 VAL A O 1
ATOM 581 N N . ASP A 1 80 ? 7.800 8.976 -7.891 1.00 97.88 80 ASP A N 1
ATOM 582 C CA . ASP A 1 80 ? 8.804 10.044 -7.900 1.00 97.88 80 ASP A CA 1
ATOM 583 C C . ASP A 1 80 ? 10.106 9.598 -8.579 1.00 97.88 80 ASP A C 1
ATOM 585 O O . ASP A 1 80 ? 10.681 10.333 -9.384 1.00 97.88 80 ASP A O 1
ATOM 589 N N . SER A 1 81 ? 10.531 8.357 -8.334 1.00 97.06 81 SER A N 1
ATOM 590 C CA . SER A 1 81 ? 11.686 7.759 -9.016 1.00 97.06 81 SER A CA 1
ATOM 591 C C . SER A 1 81 ? 11.435 7.630 -10.521 1.00 97.06 81 SER A C 1
ATOM 593 O O . SER A 1 81 ? 12.284 8.005 -11.327 1.00 97.06 81 SER A O 1
ATOM 595 N N . ALA A 1 82 ? 10.244 7.170 -10.912 1.00 97.12 82 ALA A N 1
ATOM 596 C CA . ALA A 1 82 ? 9.842 7.066 -12.309 1.00 97.12 82 ALA A CA 1
ATOM 597 C C . ALA A 1 82 ? 9.793 8.439 -12.996 1.00 97.12 82 ALA A C 1
ATOM 599 O O . ALA A 1 82 ? 10.272 8.571 -14.119 1.00 97.12 82 ALA A O 1
ATOM 600 N N . LYS A 1 83 ? 9.292 9.483 -12.320 1.00 96.62 83 LYS A N 1
ATOM 601 C CA . LYS A 1 83 ? 9.348 10.869 -12.815 1.00 96.62 83 LYS A CA 1
ATOM 602 C C . LYS A 1 83 ? 10.784 11.346 -12.996 1.00 96.62 83 LYS A C 1
ATOM 604 O O . LYS A 1 83 ? 11.082 11.986 -13.999 1.00 96.62 83 LYS A O 1
ATOM 609 N N . SER A 1 84 ? 11.672 11.052 -12.049 1.00 96.88 84 SER A N 1
ATOM 610 C CA . SER A 1 84 ? 13.094 11.397 -12.156 1.00 96.88 84 SER A CA 1
ATOM 611 C C . SER A 1 84 ? 13.727 10.750 -13.389 1.00 96.88 84 SER A C 1
ATOM 613 O O . SER A 1 84 ? 14.308 11.448 -14.216 1.00 96.88 84 SER A O 1
ATOM 615 N N . ILE A 1 85 ? 13.512 9.444 -13.579 1.00 95.38 85 ILE A N 1
ATOM 616 C CA . ILE A 1 85 ? 14.003 8.704 -14.750 1.00 95.38 85 ILE A CA 1
ATOM 617 C C . ILE A 1 85 ? 13.389 9.252 -16.043 1.00 95.38 85 ILE A C 1
ATOM 619 O O . ILE A 1 85 ? 14.106 9.455 -17.016 1.00 95.38 85 ILE A O 1
ATOM 623 N N . ALA A 1 86 ? 12.088 9.548 -16.067 1.00 95.44 86 ALA A N 1
ATOM 624 C CA . ALA A 1 86 ? 11.434 10.134 -17.235 1.00 95.44 86 ALA A CA 1
ATOM 625 C C . ALA A 1 86 ? 12.025 11.509 -17.590 1.00 95.44 86 ALA A C 1
ATOM 627 O O . ALA A 1 86 ? 12.271 11.791 -18.759 1.00 95.44 86 ALA A O 1
ATOM 628 N N . ASN A 1 87 ? 12.323 12.342 -16.589 1.00 94.38 87 ASN A N 1
ATOM 629 C CA . ASN A 1 87 ? 12.991 13.626 -16.796 1.00 94.38 87 ASN A CA 1
ATOM 630 C C . ASN A 1 87 ? 14.445 13.462 -17.264 1.00 94.38 87 ASN A C 1
ATOM 632 O O . ASN A 1 87 ? 14.897 14.225 -18.115 1.00 94.38 87 ASN A O 1
ATOM 636 N N . GLN A 1 88 ? 15.173 12.467 -16.751 1.00 91.56 88 GLN A N 1
ATOM 637 C CA . GLN A 1 88 ? 16.521 12.125 -17.222 1.00 91.56 88 GLN A CA 1
ATOM 638 C C . GLN A 1 88 ? 16.497 11.638 -18.676 1.00 91.56 88 GLN A C 1
ATOM 640 O O . GLN A 1 88 ? 17.328 12.056 -19.480 1.00 91.56 88 GLN A O 1
ATOM 645 N N . ALA A 1 89 ? 15.522 10.802 -19.033 1.00 88.44 89 ALA A N 1
ATOM 646 C CA . ALA A 1 89 ? 15.325 10.322 -20.394 1.00 88.44 89 ALA A CA 1
ATOM 647 C C . ALA A 1 89 ? 14.944 11.464 -21.349 1.00 88.44 89 ALA A C 1
ATOM 649 O O . ALA A 1 89 ? 15.464 11.516 -22.456 1.00 88.44 89 ALA A O 1
ATOM 650 N N . LEU A 1 90 ? 14.105 12.411 -20.911 1.00 87.69 90 LEU A N 1
ATOM 651 C CA . LEU A 1 90 ? 13.749 13.602 -21.690 1.00 87.69 90 LEU A CA 1
ATOM 652 C C . LEU A 1 90 ? 14.954 14.524 -21.942 1.00 87.69 90 LEU A C 1
ATOM 654 O O . LEU A 1 90 ? 15.070 15.100 -23.020 1.00 87.69 90 LEU A O 1
ATOM 658 N N . GLN A 1 91 ? 15.848 14.670 -20.959 1.00 86.69 91 GLN A N 1
ATOM 659 C CA . GLN A 1 91 ? 17.083 15.455 -21.097 1.00 86.69 91 GLN A CA 1
ATOM 660 C C . GLN A 1 91 ? 18.164 14.729 -21.902 1.00 86.69 91 GLN A C 1
ATOM 662 O O . GLN A 1 91 ? 19.049 15.369 -22.472 1.00 86.69 91 GLN A O 1
ATOM 667 N N . THR A 1 92 ? 18.103 13.398 -21.958 1.00 78.62 92 THR A N 1
ATOM 668 C CA . THR A 1 92 ? 19.014 12.599 -22.771 1.00 78.62 92 THR A CA 1
ATOM 669 C C . THR A 1 92 ? 18.642 12.787 -24.237 1.00 78.62 92 THR A C 1
ATOM 671 O O . THR A 1 92 ? 17.747 12.131 -24.765 1.00 78.62 92 THR A O 1
ATOM 674 N N . VAL A 1 93 ? 19.346 13.694 -24.916 1.00 66.94 93 VAL A N 1
ATOM 675 C CA . VAL A 1 93 ? 19.331 13.783 -26.380 1.00 66.94 93 VAL A CA 1
ATOM 676 C C . VAL A 1 93 ? 19.670 12.396 -26.923 1.00 66.94 93 VAL A C 1
ATOM 678 O O . VAL A 1 93 ? 20.743 11.865 -26.629 1.00 66.94 93 VAL A O 1
ATOM 681 N N . ALA A 1 94 ? 18.754 11.789 -27.687 1.00 66.62 94 ALA A N 1
ATOM 682 C CA . ALA A 1 94 ? 19.038 10.558 -28.413 1.00 66.62 94 ALA A CA 1
ATOM 683 C C . ALA A 1 94 ? 20.335 10.786 -29.198 1.00 66.62 94 ALA A C 1
ATOM 685 O O . ALA A 1 94 ? 20.392 11.699 -30.018 1.00 66.62 94 ALA A O 1
ATOM 686 N N . GLY A 1 95 ? 21.380 10.010 -28.893 1.00 58.31 95 GLY A N 1
ATOM 687 C CA . GLY A 1 95 ? 22.760 10.191 -29.363 1.00 58.31 95 GLY A CA 1
ATOM 688 C C . GLY A 1 95 ? 22.974 10.020 -30.870 1.00 58.31 95 GLY A C 1
ATOM 689 O O . GLY A 1 95 ? 24.046 9.610 -31.299 1.00 58.31 95 GLY A O 1
ATOM 690 N N . TYR A 1 96 ? 21.975 10.324 -31.689 1.00 60.66 96 TYR A N 1
ATOM 691 C CA . TYR A 1 96 ? 22.143 10.572 -33.103 1.00 60.66 96 TYR A CA 1
ATOM 692 C C . TYR A 1 96 ? 22.695 11.988 -33.265 1.00 60.66 96 TYR A C 1
ATOM 694 O O . TYR A 1 96 ? 21.975 12.931 -33.588 1.00 60.66 96 TYR A O 1
ATOM 702 N N . THR A 1 97 ? 24.007 12.146 -33.080 1.00 58.03 97 THR A N 1
ATOM 703 C CA . THR A 1 97 ? 24.689 13.131 -33.917 1.00 58.03 97 THR A CA 1
ATOM 704 C C . THR A 1 97 ? 24.388 12.731 -35.358 1.00 58.03 97 THR A C 1
ATOM 706 O O . THR A 1 97 ? 24.430 11.542 -35.693 1.00 58.03 97 THR A O 1
ATOM 709 N N . SER A 1 98 ? 23.959 13.692 -36.182 1.00 58.50 98 SER A N 1
ATOM 710 C CA . SER A 1 98 ? 23.686 13.475 -37.602 1.00 58.50 98 SER A CA 1
ATOM 711 C C . SER A 1 98 ? 24.753 12.547 -38.169 1.00 58.50 98 SER A C 1
ATOM 713 O O . SER A 1 98 ? 25.941 12.845 -38.028 1.00 58.50 98 SER A O 1
ATOM 715 N N . LYS A 1 99 ? 24.327 11.394 -38.713 1.00 60.78 99 LYS A N 1
ATOM 716 C CA . LYS A 1 99 ? 25.202 10.407 -39.362 1.00 60.78 99 LYS A CA 1
ATOM 717 C C . LYS A 1 99 ? 26.317 11.155 -40.077 1.00 60.78 99 LYS A C 1
ATOM 719 O O . LYS A 1 99 ? 25.987 12.049 -40.849 1.00 60.78 99 LYS A O 1
ATOM 724 N N . SER A 1 100 ? 27.576 10.808 -39.798 1.00 55.09 100 SER A N 1
ATOM 725 C CA . SER A 1 100 ? 28.753 11.351 -40.482 1.00 55.09 100 SER A CA 1
ATOM 726 C C . SER A 1 100 ? 28.447 11.549 -41.968 1.00 55.09 100 SER A C 1
ATOM 728 O O . SER A 1 100 ? 28.397 10.587 -42.734 1.00 55.09 100 SER A O 1
ATOM 730 N N . SER A 1 101 ? 28.138 12.783 -42.360 1.00 60.19 101 SER A N 1
ATOM 731 C CA . SER A 1 101 ? 27.849 13.133 -43.741 1.00 60.19 101 SER A CA 1
ATOM 732 C C . SER A 1 101 ? 29.127 13.727 -44.295 1.00 60.19 101 SER A C 1
ATOM 734 O O . SER A 1 101 ? 29.308 14.944 -44.326 1.00 60.19 101 SER A O 1
ATOM 736 N N . VAL A 1 102 ? 30.052 12.855 -44.685 1.00 63.00 102 VAL A N 1
ATOM 737 C CA . VAL A 1 102 ? 31.158 13.264 -45.546 1.00 63.00 102 VAL A CA 1
ATOM 738 C C . VAL A 1 102 ? 30.559 13.464 -46.936 1.00 63.00 102 VAL A C 1
ATOM 740 O O . VAL A 1 102 ? 30.355 12.509 -47.678 1.00 63.00 102 VAL A O 1
ATOM 743 N N . SER A 1 103 ? 30.202 14.710 -47.250 1.00 64.62 103 SER A N 1
ATOM 744 C CA . SER A 1 103 ? 29.793 15.127 -48.590 1.00 64.62 103 SER A CA 1
ATOM 745 C C . SER A 1 103 ? 30.974 15.830 -49.244 1.00 64.62 103 SER A C 1
ATOM 747 O O . SER A 1 103 ? 31.382 16.909 -48.818 1.00 64.62 103 SER A O 1
ATOM 749 N N . THR A 1 104 ? 31.559 15.187 -50.246 1.00 67.00 104 THR A N 1
ATOM 750 C CA . THR A 1 104 ? 32.598 15.759 -51.104 1.00 67.00 104 THR A CA 1
ATOM 751 C C . THR A 1 104 ? 32.141 15.576 -52.545 1.00 67.00 104 THR A C 1
ATOM 753 O O . THR A 1 104 ? 31.717 14.488 -52.936 1.00 67.00 104 THR A O 1
ATOM 756 N N . THR A 1 105 ? 32.178 16.656 -53.324 1.00 70.25 105 THR A N 1
ATOM 757 C CA . THR A 1 105 ? 31.849 16.623 -54.750 1.00 70.25 105 THR A CA 1
ATOM 758 C C . THR A 1 105 ? 33.087 16.188 -55.523 1.00 70.25 105 THR A C 1
ATOM 760 O O . THR A 1 105 ? 34.019 16.971 -55.704 1.00 70.25 105 THR A O 1
ATOM 763 N N . ILE A 1 106 ? 33.094 14.947 -56.005 1.00 74.50 106 ILE A N 1
ATOM 764 C CA . ILE A 1 106 ? 34.092 14.478 -56.970 1.00 74.50 106 ILE A CA 1
ATOM 765 C C . ILE A 1 106 ? 33.673 15.009 -58.347 1.00 74.50 106 ILE A C 1
ATOM 767 O O . ILE A 1 106 ? 32.622 14.634 -58.867 1.00 74.50 106 ILE A O 1
ATOM 771 N N . ALA A 1 107 ? 34.462 15.916 -58.928 1.00 77.44 107 ALA A N 1
ATOM 772 C CA . ALA A 1 107 ? 34.149 16.520 -60.223 1.00 77.44 107 ALA A CA 1
ATOM 773 C C . ALA A 1 107 ? 33.967 15.437 -61.303 1.00 77.44 107 ALA A C 1
ATOM 775 O O . ALA A 1 107 ? 34.856 14.614 -61.512 1.00 77.44 107 ALA A O 1
ATOM 776 N N . GLY A 1 108 ? 32.805 15.435 -61.965 1.00 74.00 108 GLY A N 1
ATOM 777 C CA . GLY A 1 108 ? 32.446 14.474 -63.015 1.00 74.00 108 GLY A CA 1
ATOM 778 C C . GLY A 1 108 ? 31.883 13.133 -62.537 1.00 74.00 108 GLY A C 1
ATOM 779 O O . GLY A 1 108 ? 31.552 12.305 -63.379 1.00 74.00 108 GLY A O 1
ATOM 780 N N . ALA A 1 109 ? 31.755 12.897 -61.226 1.00 79.12 109 ALA A N 1
ATOM 781 C CA . ALA A 1 109 ? 31.105 11.688 -60.726 1.00 79.12 109 ALA A CA 1
ATOM 782 C C . ALA A 1 109 ? 29.587 11.765 -60.952 1.00 79.12 109 ALA A C 1
ATOM 784 O O . ALA A 1 109 ? 28.973 12.824 -60.801 1.00 79.12 109 ALA A O 1
ATOM 785 N N . THR A 1 110 ? 28.982 10.634 -61.302 1.00 78.62 110 THR A N 1
ATOM 786 C CA . THR A 1 110 ? 27.533 10.487 -61.495 1.00 78.62 110 THR A CA 1
ATOM 787 C C . THR A 1 110 ? 26.999 9.378 -60.588 1.00 78.62 110 THR A C 1
ATOM 789 O O . THR A 1 110 ? 27.767 8.715 -59.894 1.00 78.62 110 THR A O 1
ATOM 792 N N . ALA A 1 111 ? 25.680 9.167 -60.570 1.00 78.94 111 ALA A N 1
ATOM 793 C CA . ALA A 1 111 ? 25.070 8.109 -59.761 1.00 78.94 111 ALA A CA 1
ATOM 794 C C . ALA A 1 111 ? 25.537 6.693 -60.159 1.00 78.94 111 ALA A C 1
ATOM 796 O O . ALA A 1 111 ? 25.580 5.812 -59.304 1.00 78.94 111 ALA A O 1
ATOM 797 N N . ASP A 1 112 ? 25.926 6.502 -61.422 1.00 73.44 112 ASP A N 1
ATOM 798 C CA . ASP A 1 112 ? 26.343 5.206 -61.965 1.00 73.44 112 ASP A CA 1
ATOM 799 C C . ASP A 1 112 ? 27.874 5.016 -61.973 1.00 73.44 112 ASP A C 1
ATOM 801 O O . ASP A 1 112 ? 28.351 3.887 -62.081 1.00 73.44 112 ASP A O 1
ATOM 805 N N . ASP A 1 113 ? 28.657 6.096 -61.823 1.00 68.38 113 ASP A N 1
ATOM 806 C CA . ASP A 1 113 ? 30.124 6.046 -61.751 1.00 68.38 113 ASP A CA 1
ATOM 807 C C . ASP A 1 113 ? 30.690 7.068 -60.753 1.00 68.38 113 ASP A C 1
ATOM 809 O O . ASP A 1 113 ? 30.668 8.285 -60.967 1.00 68.38 113 ASP A O 1
ATOM 813 N N . LEU A 1 114 ? 31.252 6.544 -59.663 1.00 78.62 114 LEU A N 1
ATOM 814 C CA . LEU A 1 114 ? 31.823 7.322 -58.563 1.00 78.62 114 LEU A CA 1
ATOM 815 C C . LEU A 1 114 ? 33.285 7.735 -58.789 1.00 78.62 114 LEU A C 1
ATOM 817 O O . LEU A 1 114 ? 33.878 8.374 -57.920 1.00 78.62 114 LEU A O 1
ATOM 821 N N . ARG A 1 115 ? 33.902 7.360 -59.914 1.00 76.12 115 ARG A N 1
ATOM 822 C CA . ARG A 1 115 ? 35.333 7.600 -60.158 1.00 76.12 115 ARG A CA 1
ATOM 823 C C . ARG A 1 115 ? 35.664 9.044 -60.553 1.00 76.12 115 ARG A C 1
ATOM 825 O O . ARG A 1 115 ? 36.828 9.425 -60.450 1.00 76.12 115 ARG A O 1
ATOM 832 N N . GLY A 1 116 ? 34.675 9.848 -60.953 1.00 77.75 116 GLY A N 1
ATOM 833 C CA . GLY A 1 116 ? 34.883 11.228 -61.409 1.00 77.75 116 GLY A CA 1
ATOM 834 C C . GLY A 1 116 ? 35.343 11.336 -62.864 1.00 77.75 116 GLY A C 1
ATOM 835 O O . GLY A 1 116 ? 35.441 10.340 -63.577 1.00 77.75 116 GLY A O 1
ATOM 836 N N . THR A 1 117 ? 35.651 12.554 -63.316 1.00 71.94 117 THR A N 1
ATOM 837 C CA . THR A 1 117 ? 36.258 12.787 -64.634 1.00 71.94 117 THR A CA 1
ATOM 838 C C . THR A 1 117 ? 37.587 12.035 -64.726 1.00 71.94 117 THR A C 1
ATOM 840 O O . THR A 1 117 ? 38.557 12.398 -64.061 1.00 71.94 117 THR A O 1
ATOM 843 N N . ALA A 1 118 ? 37.656 10.999 -65.564 1.00 65.69 118 ALA A N 1
ATOM 844 C CA . ALA A 1 118 ? 38.905 10.305 -65.848 1.00 65.69 118 ALA A CA 1
ATOM 845 C C . ALA A 1 118 ? 39.884 11.258 -66.558 1.00 65.69 118 ALA A C 1
ATOM 847 O O . ALA A 1 118 ? 39.596 11.768 -67.637 1.00 65.69 118 ALA A O 1
ATOM 848 N N . THR A 1 119 ? 41.065 11.484 -65.979 1.00 57.75 119 THR A N 1
ATOM 849 C CA . THR A 1 119 ? 42.113 12.359 -66.544 1.00 57.75 119 THR A CA 1
ATOM 850 C C . THR A 1 119 ? 42.839 11.751 -67.752 1.00 57.75 119 THR A C 1
ATOM 852 O O . THR A 1 119 ? 43.803 12.330 -68.249 1.00 57.75 119 THR A O 1
ATOM 855 N N . TYR A 1 120 ? 42.407 10.579 -68.224 1.00 56.59 120 TYR A N 1
ATOM 856 C CA . TYR A 1 120 ? 43.084 9.806 -69.259 1.00 56.59 120 TYR A CA 1
ATOM 857 C C . TYR A 1 120 ? 42.130 9.554 -70.423 1.00 56.59 120 TYR A C 1
ATOM 859 O O . TYR A 1 120 ? 41.066 8.963 -70.259 1.00 56.59 120 TYR A O 1
ATOM 867 N N . SER A 1 121 ? 42.525 10.011 -71.609 1.00 53.12 121 SER A N 1
ATOM 868 C CA . SER A 1 121 ? 41.839 9.697 -72.859 1.00 53.12 121 SER A CA 1
ATOM 869 C C . SER A 1 121 ? 42.145 8.246 -73.234 1.00 53.12 121 SER A C 1
ATOM 871 O O . SER A 1 121 ? 43.315 7.883 -73.365 1.00 53.12 121 SER A O 1
ATOM 873 N N . ASN A 1 122 ? 41.117 7.406 -73.386 1.00 46.94 122 ASN A N 1
ATOM 874 C CA . ASN A 1 122 ? 41.244 6.027 -73.863 1.00 46.94 122 ASN A CA 1
ATOM 875 C C . ASN A 1 122 ? 41.764 6.004 -75.314 1.00 46.94 122 ASN A C 1
ATOM 877 O O . ASN A 1 122 ? 40.999 5.876 -76.268 1.00 46.94 122 ASN A O 1
ATOM 881 N N . GLY A 1 123 ? 43.078 6.118 -75.494 1.00 49.19 123 GLY A N 1
ATOM 882 C CA . GLY A 1 123 ? 43.729 5.890 -76.775 1.00 49.19 123 GLY A CA 1
ATOM 883 C C . GLY A 1 123 ? 43.753 4.399 -77.084 1.00 49.19 123 GLY A C 1
ATOM 884 O O . GLY A 1 123 ? 44.556 3.693 -76.492 1.00 49.19 123 GLY A O 1
ATOM 885 N N . SER A 1 124 ? 42.916 3.953 -78.032 1.00 48.75 124 SER A N 1
ATOM 886 C CA . SER A 1 124 ? 42.941 2.637 -78.709 1.00 48.75 124 SER A CA 1
ATOM 887 C C . SER A 1 124 ? 42.967 1.391 -77.804 1.00 48.75 124 SER A C 1
ATOM 889 O O . SER A 1 124 ? 43.903 1.154 -77.053 1.00 48.75 124 SER A O 1
ATOM 891 N N . ALA A 1 125 ? 41.965 0.518 -77.929 1.00 46.88 125 ALA A N 1
ATOM 892 C CA . ALA A 1 125 ? 41.975 -0.797 -77.289 1.00 46.88 125 ALA A CA 1
ATOM 893 C C . ALA A 1 125 ? 43.230 -1.601 -77.699 1.00 46.88 125 ALA A C 1
ATOM 895 O O . ALA A 1 125 ? 43.325 -2.072 -78.830 1.00 46.88 125 ALA A O 1
ATOM 896 N N . GLN A 1 126 ? 44.191 -1.749 -76.784 1.00 51.25 126 GLN A N 1
ATOM 897 C CA . GLN A 1 126 ? 45.424 -2.509 -76.991 1.00 51.25 126 GLN A CA 1
ATOM 898 C C . GLN A 1 126 ? 45.376 -3.763 -76.105 1.00 51.25 126 GLN A C 1
ATOM 900 O O . GLN A 1 126 ? 45.140 -3.687 -74.902 1.00 51.25 126 GLN A O 1
ATOM 905 N N . SER A 1 127 ? 45.526 -4.919 -76.756 1.00 50.44 127 SER A N 1
ATOM 906 C CA . SER A 1 127 ? 45.420 -6.286 -76.225 1.00 50.44 127 SER A CA 1
ATOM 907 C C . SER A 1 127 ? 46.070 -6.509 -74.852 1.00 50.44 127 SER A C 1
ATOM 909 O O . SER A 1 127 ? 47.159 -6.008 -74.603 1.00 50.44 127 SER A O 1
ATOM 911 N N . LEU A 1 128 ? 45.411 -7.358 -74.048 1.00 51.00 128 LEU A N 1
ATOM 912 C CA . LEU A 1 128 ? 45.803 -8.068 -72.813 1.00 51.00 128 LEU A CA 1
ATOM 913 C C . LEU A 1 128 ? 47.322 -8.146 -72.499 1.00 51.00 128 LEU A C 1
ATOM 915 O O . LEU A 1 128 ? 47.933 -9.211 -72.508 1.00 51.00 128 LEU A O 1
ATOM 919 N N . GLY A 1 129 ? 47.935 -7.010 -72.185 1.00 56.22 129 GLY A N 1
ATOM 920 C CA . GLY A 1 129 ? 49.310 -6.903 -71.713 1.00 56.22 129 GLY A CA 1
ATOM 921 C C . GLY A 1 129 ? 49.380 -5.826 -70.641 1.00 56.22 129 GLY A C 1
ATOM 922 O O . GLY A 1 129 ? 49.112 -4.655 -70.912 1.00 56.22 129 GLY A O 1
ATOM 923 N N . LEU A 1 130 ? 49.698 -6.234 -69.412 1.00 57.19 130 LEU A N 1
ATOM 924 C CA . LEU A 1 130 ? 49.976 -5.324 -68.303 1.00 57.19 130 LEU A CA 1
ATOM 925 C C . LEU A 1 130 ? 51.270 -4.561 -68.641 1.00 57.19 130 LEU A C 1
ATOM 927 O O . LEU A 1 130 ? 52.343 -5.160 -68.722 1.00 57.19 130 LEU A O 1
ATOM 931 N N . GLN A 1 131 ? 51.151 -3.262 -68.901 1.00 60.19 131 GLN A N 1
ATOM 932 C CA . GLN A 1 131 ? 52.285 -2.357 -69.129 1.00 60.19 131 GLN A CA 1
ATOM 933 C C . GLN A 1 131 ? 52.860 -1.888 -67.784 1.00 60.19 131 GLN A C 1
ATOM 935 O O . GLN A 1 131 ? 52.132 -1.872 -66.784 1.00 60.19 131 GLN A O 1
ATOM 940 N N . ASP A 1 132 ? 54.136 -1.475 -67.748 1.00 59.31 132 ASP A N 1
ATOM 941 C CA . ASP A 1 132 ? 54.579 -0.564 -66.682 1.00 59.31 132 ASP A CA 1
ATOM 942 C C . ASP A 1 132 ? 53.689 0.675 -66.736 1.00 59.31 132 ASP A C 1
ATOM 944 O O . ASP A 1 132 ? 53.222 1.055 -67.804 1.00 59.31 132 ASP A O 1
ATOM 948 N N . GLY A 1 133 ? 53.368 1.267 -65.588 1.00 58.78 133 GLY A N 1
ATOM 949 C CA . GLY A 1 133 ? 52.450 2.405 -65.485 1.00 58.78 133 GLY A CA 1
ATOM 950 C C . GLY A 1 133 ? 52.975 3.679 -66.158 1.00 58.78 133 GLY A C 1
ATOM 951 O O . GLY A 1 133 ? 53.240 4.668 -65.480 1.00 58.78 133 GLY A O 1
ATOM 952 N N . GLN A 1 134 ? 53.126 3.662 -67.479 1.00 56.53 134 GLN A N 1
ATOM 953 C CA . GLN A 1 134 ? 53.611 4.760 -68.292 1.00 56.53 134 GLN A CA 1
ATOM 954 C C . GLN A 1 134 ? 52.546 5.845 -68.362 1.00 56.53 134 GLN A C 1
ATOM 956 O O . GLN A 1 134 ? 51.361 5.587 -68.573 1.00 56.53 134 GLN A O 1
ATOM 961 N N . ALA A 1 135 ? 52.994 7.089 -68.218 1.00 50.75 135 ALA A N 1
ATOM 962 C CA . ALA A 1 135 ? 52.122 8.257 -68.221 1.00 50.75 135 ALA A CA 1
ATOM 963 C C . ALA A 1 135 ? 51.439 8.516 -69.583 1.00 50.75 135 ALA A C 1
ATOM 965 O O . ALA A 1 135 ? 50.482 9.286 -69.638 1.00 50.75 135 ALA A O 1
ATOM 966 N N . ALA A 1 136 ? 51.902 7.882 -70.669 1.00 54.16 136 ALA A N 1
ATOM 967 C CA . ALA A 1 136 ? 51.313 7.969 -72.003 1.00 54.16 136 ALA A CA 1
ATOM 968 C C . ALA A 1 136 ? 51.255 6.578 -72.674 1.00 54.16 136 ALA A C 1
ATOM 970 O O . ALA A 1 136 ? 52.235 5.835 -72.581 1.00 54.16 136 ALA A O 1
ATOM 971 N N . PRO A 1 137 ? 50.161 6.224 -73.384 1.00 53.06 137 PRO A N 1
ATOM 972 C CA . PRO A 1 137 ? 50.089 4.985 -74.159 1.00 53.06 137 PRO A CA 1
ATOM 973 C C . PRO A 1 137 ? 51.176 4.958 -75.245 1.00 53.06 137 PRO A C 1
ATOM 975 O O . PRO A 1 137 ? 51.225 5.842 -76.100 1.00 53.06 137 PRO A O 1
ATOM 978 N N . GLY A 1 138 ? 52.047 3.948 -75.214 1.00 57.69 138 GLY A N 1
ATOM 979 C CA . GLY A 1 138 ? 53.131 3.743 -76.181 1.00 57.69 138 GLY A CA 1
ATOM 980 C C . GLY A 1 138 ? 53.067 2.361 -76.837 1.00 57.69 138 GLY A C 1
ATOM 981 O O . GLY A 1 138 ? 52.317 1.487 -76.406 1.00 57.69 138 GLY A O 1
ATOM 982 N N . ALA A 1 139 ? 53.845 2.146 -77.902 1.00 59.09 139 ALA A N 1
ATOM 983 C CA . ALA A 1 139 ? 53.985 0.817 -78.495 1.00 59.09 139 ALA A CA 1
ATOM 984 C C . ALA A 1 139 ? 54.641 -0.147 -77.491 1.00 59.09 139 ALA A C 1
ATOM 986 O O . ALA A 1 139 ? 55.664 0.191 -76.896 1.00 59.09 139 ALA A O 1
ATOM 987 N N . ILE A 1 140 ? 54.081 -1.351 -77.335 1.00 61.94 140 ILE A N 1
ATOM 988 C CA . ILE A 1 140 ? 54.667 -2.386 -76.476 1.00 61.94 140 ILE A CA 1
ATOM 989 C C . ILE A 1 140 ? 56.015 -2.812 -77.063 1.00 61.94 140 ILE A C 1
ATOM 991 O O . ILE A 1 140 ? 56.090 -3.338 -78.174 1.00 61.94 140 ILE A O 1
ATOM 995 N N . SER A 1 141 ? 57.075 -2.592 -76.299 1.00 61.31 141 SER A N 1
ATOM 996 C CA . SER A 1 141 ? 58.446 -3.003 -76.591 1.00 61.31 141 SER A CA 1
ATOM 997 C C . SER A 1 141 ? 58.950 -3.941 -75.492 1.00 61.31 141 SER A C 1
ATOM 999 O O . SER A 1 141 ? 58.371 -4.023 -74.410 1.00 61.31 141 SER A O 1
ATOM 1001 N N . GLY A 1 142 ? 60.066 -4.635 -75.729 1.00 61.59 142 GLY A N 1
ATOM 1002 C CA . GLY A 1 142 ? 60.663 -5.514 -74.713 1.00 61.59 142 GLY A CA 1
ATOM 1003 C C . GLY A 1 142 ? 61.039 -4.807 -73.401 1.00 61.59 142 GLY A C 1
ATOM 1004 O O . GLY A 1 142 ? 61.184 -5.472 -72.385 1.00 61.59 142 GLY A O 1
ATOM 1005 N N . THR A 1 143 ? 61.168 -3.475 -73.404 1.00 58.72 143 THR A N 1
ATOM 1006 C CA . THR A 1 143 ? 61.507 -2.674 -72.217 1.00 58.72 143 THR A CA 1
ATOM 1007 C C . THR A 1 143 ? 60.291 -2.156 -71.449 1.00 58.72 143 THR A C 1
ATOM 1009 O O . THR A 1 143 ? 60.479 -1.608 -70.373 1.00 58.72 143 THR A O 1
ATOM 1012 N N . THR A 1 144 ? 59.077 -2.281 -71.997 1.00 61.97 144 THR A N 1
ATOM 1013 C CA . THR A 1 144 ? 57.827 -1.729 -71.421 1.00 61.97 144 THR A CA 1
ATOM 1014 C C . THR A 1 144 ? 56.850 -2.817 -70.954 1.00 61.97 144 THR A C 1
ATOM 1016 O O . THR A 1 144 ? 55.731 -2.531 -70.528 1.00 61.97 144 THR A O 1
ATOM 1019 N N . LEU A 1 145 ? 57.254 -4.092 -71.024 1.00 62.19 145 LEU A N 1
ATOM 1020 C CA . LEU A 1 145 ? 56.442 -5.223 -70.580 1.00 62.19 145 LEU A CA 1
ATOM 1021 C C . LEU A 1 145 ? 56.830 -5.646 -69.157 1.00 62.19 145 LEU A C 1
ATOM 1023 O O . LEU A 1 145 ? 57.987 -5.960 -68.886 1.00 62.19 145 LEU A O 1
ATOM 1027 N N . LEU A 1 146 ? 55.845 -5.742 -68.262 1.00 59.47 146 LEU A N 1
ATOM 1028 C CA . LEU A 1 146 ? 56.030 -6.107 -66.849 1.00 59.47 146 LEU A CA 1
ATOM 1029 C C . LEU A 1 146 ? 56.171 -7.622 -66.590 1.00 59.47 146 LEU A C 1
ATOM 1031 O O . LEU A 1 146 ? 55.901 -8.102 -65.490 1.00 59.47 146 LEU A O 1
ATOM 1035 N N . GLY A 1 147 ? 56.602 -8.375 -67.606 1.00 55.78 147 GLY A N 1
ATOM 1036 C CA . GLY A 1 147 ? 56.814 -9.824 -67.566 1.00 55.78 147 GLY A CA 1
ATOM 1037 C C . GLY A 1 147 ? 56.376 -10.525 -68.859 1.00 55.78 147 GLY A C 1
ATOM 1038 O O . GLY A 1 147 ? 55.297 -10.259 -69.381 1.00 55.78 147 GLY A O 1
ATOM 1039 N N . GLY A 1 148 ? 57.212 -11.441 -69.366 1.00 55.47 148 GLY A N 1
ATOM 1040 C CA . GLY A 1 148 ? 56.993 -12.200 -70.609 1.00 55.47 148 GLY A CA 1
ATOM 1041 C C . GLY A 1 148 ? 57.903 -11.770 -71.771 1.00 55.47 148 GLY A C 1
ATOM 1042 O O . GLY A 1 148 ? 58.441 -10.668 -71.784 1.00 55.47 148 GLY A O 1
ATOM 1043 N N . VAL A 1 149 ? 58.107 -12.654 -72.756 1.00 55.19 149 VAL A N 1
ATOM 1044 C CA . VAL A 1 149 ? 58.815 -12.318 -74.005 1.00 55.19 149 VAL A CA 1
ATOM 1045 C C . VAL A 1 149 ? 57.828 -11.629 -74.944 1.00 55.19 149 VAL A C 1
ATOM 1047 O O . VAL A 1 149 ? 56.803 -12.212 -75.295 1.00 55.19 149 VAL A O 1
ATOM 1050 N N . ALA A 1 150 ? 58.128 -10.400 -75.370 1.00 57.19 150 ALA A N 1
ATOM 1051 C CA . ALA A 1 150 ? 57.344 -9.725 -76.400 1.0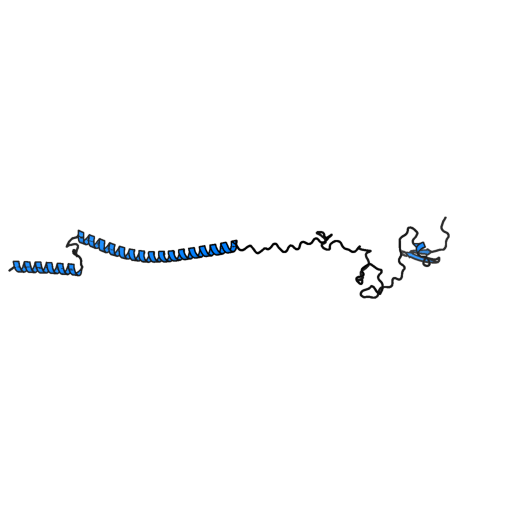0 57.19 150 ALA A CA 1
ATOM 1052 C C . ALA A 1 150 ? 57.390 -10.545 -77.702 1.00 57.19 150 ALA A C 1
ATOM 1054 O O . ALA A 1 150 ? 58.465 -10.806 -78.244 1.00 57.19 150 ALA A O 1
ATOM 1055 N N . GLY A 1 151 ? 56.229 -10.968 -78.207 1.00 54.91 151 GLY A N 1
ATOM 1056 C CA . GLY A 1 151 ? 56.147 -11.632 -79.506 1.00 54.91 151 GLY A CA 1
ATOM 1057 C C . GLY A 1 151 ? 56.631 -10.688 -80.608 1.00 54.91 151 GLY A C 1
ATOM 1058 O O . GLY A 1 151 ? 56.113 -9.579 -80.741 1.00 54.91 151 GLY A O 1
ATOM 1059 N N . SER A 1 152 ? 57.623 -11.115 -81.394 1.00 52.06 152 SER A N 1
ATOM 1060 C CA . SER A 1 152 ? 58.111 -10.338 -82.537 1.00 52.06 152 SER A CA 1
ATOM 1061 C C . SER A 1 152 ? 56.986 -10.167 -83.559 1.00 52.06 152 SER A C 1
ATOM 1063 O O . SER A 1 152 ? 56.442 -11.145 -84.073 1.00 52.06 152 SER A O 1
ATOM 1065 N N . LYS A 1 153 ? 56.611 -8.920 -83.852 1.00 51.22 153 LYS A N 1
ATOM 1066 C CA . LYS A 1 153 ? 55.727 -8.591 -84.971 1.00 51.22 153 LYS A CA 1
ATOM 1067 C C . LYS A 1 153 ? 56.529 -8.761 -86.264 1.00 51.22 153 LYS A C 1
ATOM 1069 O O . LYS A 1 153 ? 57.224 -7.846 -86.685 1.00 51.22 153 LYS A O 1
ATOM 1074 N N . THR A 1 154 ? 56.443 -9.924 -86.906 1.00 44.81 154 THR A N 1
ATOM 1075 C CA . THR A 1 154 ? 56.910 -10.110 -88.288 1.00 44.81 154 THR A CA 1
ATOM 1076 C C . THR A 1 154 ? 55.862 -9.553 -89.252 1.00 44.81 154 THR A C 1
ATOM 1078 O O . THR A 1 154 ? 55.016 -10.274 -89.769 1.00 44.81 154 THR A O 1
ATOM 1081 N N . GLY A 1 155 ? 55.877 -8.232 -89.434 1.00 51.84 155 GLY A N 1
ATOM 1082 C CA . GLY A 1 155 ? 55.030 -7.517 -90.390 1.00 51.84 155 GLY A CA 1
ATOM 1083 C C . GLY A 1 155 ? 54.972 -6.024 -90.076 1.00 51.84 155 GLY A C 1
ATOM 1084 O O . GLY A 1 155 ? 54.738 -5.647 -88.927 1.00 51.84 155 GLY A O 1
ATOM 1085 N N . ALA A 1 156 ? 55.211 -5.177 -91.079 1.00 53.31 156 ALA A N 1
ATOM 1086 C CA . ALA A 1 156 ? 55.120 -3.729 -90.927 1.00 53.31 156 ALA A CA 1
ATOM 1087 C C . ALA A 1 156 ? 53.676 -3.296 -90.623 1.00 53.31 156 ALA A C 1
ATOM 1089 O O . ALA A 1 156 ? 52.709 -3.877 -91.118 1.00 53.31 156 ALA A O 1
ATOM 1090 N N . THR A 1 157 ? 53.535 -2.258 -89.804 1.00 50.12 157 THR A N 1
ATOM 1091 C CA . THR A 1 157 ? 52.270 -1.580 -89.511 1.00 50.12 157 THR A CA 1
ATOM 1092 C C . THR A 1 157 ? 51.613 -1.127 -90.817 1.00 50.12 157 THR A C 1
ATOM 1094 O O . THR A 1 157 ? 52.165 -0.290 -91.529 1.00 50.12 157 THR A O 1
ATOM 1097 N N . VAL A 1 158 ? 50.427 -1.650 -91.140 1.00 49.22 158 VAL A N 1
ATOM 1098 C CA . VAL A 1 158 ? 49.626 -1.126 -92.257 1.00 49.22 158 VAL A CA 1
ATOM 1099 C C . VAL A 1 158 ? 48.892 0.115 -91.759 1.00 49.22 158 VAL A C 1
ATOM 1101 O O . VAL A 1 158 ? 47.810 0.039 -91.177 1.00 49.22 158 VAL A O 1
ATOM 1104 N N . THR A 1 159 ? 49.523 1.271 -91.933 1.00 44.47 159 THR A N 1
ATOM 1105 C CA . THR A 1 159 ? 48.939 2.568 -91.590 1.00 44.47 159 THR A CA 1
ATOM 1106 C C . THR A 1 159 ? 47.998 3.006 -92.712 1.00 44.47 159 THR A C 1
ATOM 1108 O O . THR A 1 159 ? 48.444 3.518 -93.733 1.00 44.47 159 THR A O 1
ATOM 1111 N N . GLY A 1 160 ? 46.692 2.826 -92.514 1.00 46.03 160 GLY A N 1
ATOM 1112 C CA . GLY A 1 160 ? 45.655 3.437 -93.349 1.00 46.03 160 GLY A CA 1
ATOM 1113 C C . GLY A 1 160 ? 45.172 2.572 -94.516 1.00 46.03 160 GLY A C 1
ATOM 1114 O O . GLY A 1 160 ? 45.885 2.319 -95.482 1.00 46.03 160 GLY A O 1
ATOM 1115 N N . LEU A 1 161 ? 43.897 2.182 -94.452 1.00 51.56 161 LEU A N 1
ATOM 1116 C CA . LEU A 1 161 ? 43.126 1.687 -95.590 1.00 51.56 161 LEU A CA 1
ATOM 1117 C C . LEU A 1 161 ? 42.804 2.879 -96.509 1.00 51.56 161 LEU A C 1
ATOM 1119 O O . LEU A 1 161 ? 41.734 3.475 -96.413 1.00 51.56 161 LEU A O 1
ATOM 1123 N N . ALA A 1 162 ? 43.763 3.284 -97.342 1.00 47.81 162 ALA A N 1
ATOM 1124 C CA . ALA A 1 162 ? 43.527 4.271 -98.391 1.00 47.81 162 ALA A CA 1
ATOM 1125 C C . ALA A 1 162 ? 42.927 3.587 -99.631 1.00 47.81 162 ALA A C 1
ATOM 1127 O O . ALA A 1 162 ? 43.245 2.443 -99.940 1.00 47.81 162 ALA A O 1
ATOM 1128 N N . THR A 1 163 ? 42.043 4.299 -100.329 1.00 48.75 163 THR A N 1
ATOM 1129 C CA . THR A 1 163 ? 41.179 3.892 -101.454 1.00 48.75 163 THR A CA 1
ATOM 1130 C C . THR A 1 163 ? 41.915 3.571 -102.769 1.00 48.75 163 THR A C 1
ATOM 1132 O O . THR A 1 163 ? 41.431 3.877 -103.857 1.00 48.75 163 THR A O 1
ATOM 1135 N N . THR A 1 164 ? 43.076 2.925 -102.697 1.00 51.72 164 THR A N 1
ATOM 1136 C CA . THR A 1 164 ? 43.784 2.331 -103.838 1.00 51.72 164 THR A CA 1
ATOM 1137 C C . THR A 1 164 ? 43.909 0.827 -103.614 1.00 51.72 164 THR A C 1
ATOM 1139 O O . THR A 1 164 ? 43.936 0.348 -102.481 1.00 51.72 164 THR A O 1
ATOM 1142 N N . THR A 1 165 ? 43.870 0.043 -104.694 1.00 54.53 165 THR A N 1
ATOM 1143 C CA . THR A 1 165 ? 43.807 -1.423 -104.623 1.00 54.53 165 THR A CA 1
ATOM 1144 C C . THR A 1 165 ? 44.906 -1.967 -103.713 1.00 54.53 165 THR A C 1
ATOM 1146 O O . THR A 1 165 ? 46.077 -1.662 -103.931 1.00 54.53 165 THR A O 1
ATOM 1149 N N . LEU A 1 166 ? 44.528 -2.798 -102.736 1.00 58.41 166 LEU A N 1
ATOM 1150 C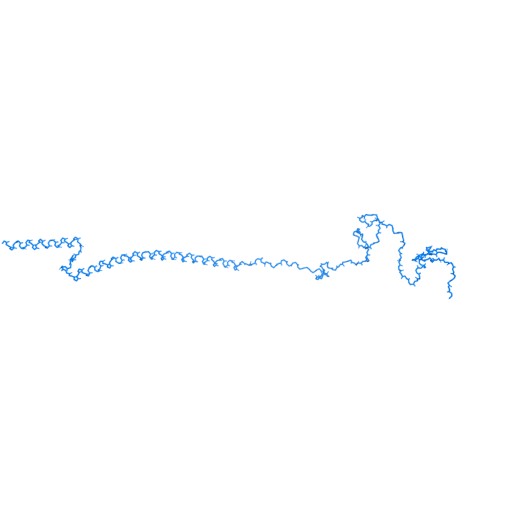 CA . LEU A 1 166 ? 45.378 -3.366 -101.674 1.00 58.41 166 LEU A CA 1
ATOM 1151 C C . LEU A 1 166 ? 46.742 -3.908 -102.150 1.00 58.41 166 LEU A C 1
ATOM 1153 O O . LEU A 1 166 ? 47.672 -4.002 -101.358 1.00 58.41 166 LEU A O 1
ATOM 1157 N N . LEU A 1 167 ? 46.876 -4.236 -103.437 1.00 61.72 167 LEU A N 1
ATOM 1158 C CA . LEU A 1 167 ? 48.084 -4.775 -104.056 1.00 61.72 167 LEU A CA 1
ATOM 1159 C C . LEU A 1 167 ? 49.222 -3.756 -104.260 1.00 61.72 167 LEU A C 1
ATOM 1161 O O . LEU A 1 167 ? 50.383 -4.157 -104.258 1.00 61.72 167 LEU A O 1
ATOM 1165 N N . SER A 1 168 ? 48.944 -2.456 -104.425 1.00 55.88 168 SER A N 1
ATOM 1166 C CA . SER A 1 168 ? 50.000 -1.461 -104.703 1.00 55.88 168 SER A CA 1
ATOM 1167 C C . SER A 1 168 ? 50.801 -1.052 -103.463 1.00 55.88 168 SER A C 1
ATOM 1169 O O . SER A 1 168 ? 51.902 -0.524 -103.592 1.00 55.88 168 SER A O 1
ATOM 1171 N N . ALA A 1 169 ? 50.270 -1.310 -102.266 1.00 58.09 169 ALA A N 1
ATOM 1172 C CA . ALA A 1 169 ? 50.9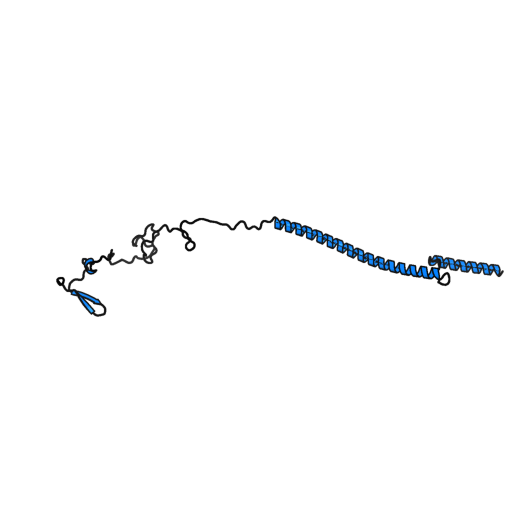25 -0.981 -101.001 1.00 58.09 169 ALA A CA 1
ATOM 1173 C C . ALA A 1 169 ? 51.944 -2.041 -100.538 1.00 58.09 169 ALA A C 1
ATOM 1175 O O . ALA A 1 169 ? 52.691 -1.783 -99.600 1.00 58.09 169 ALA A O 1
ATOM 1176 N N . LEU A 1 170 ? 52.014 -3.210 -101.193 1.00 64.44 170 LEU A N 1
ATOM 1177 C CA . LEU A 1 170 ? 52.952 -4.279 -100.819 1.00 64.44 170 LEU A CA 1
ATOM 1178 C C . LEU A 1 170 ? 54.411 -4.007 -101.230 1.00 64.44 170 LEU A C 1
ATOM 1180 O O 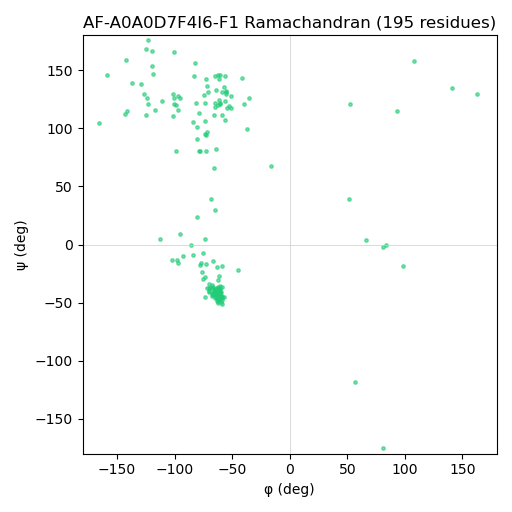. LEU A 1 170 ? 55.294 -4.768 -100.852 1.00 64.44 170 LEU A O 1
ATOM 1184 N N . GLY A 1 171 ? 54.703 -2.945 -101.990 1.00 68.19 171 GLY A N 1
ATOM 1185 C CA . GLY A 1 171 ? 56.080 -2.590 -102.355 1.00 68.19 171 GLY A CA 1
ATOM 1186 C C . GLY A 1 171 ? 56.822 -3.733 -103.065 1.00 68.19 171 GLY A C 1
ATOM 1187 O O . GLY A 1 171 ? 56.417 -4.160 -104.148 1.00 68.19 171 GLY A O 1
ATOM 1188 N N . THR A 1 172 ? 57.913 -4.218 -102.464 1.00 62.31 172 THR A N 1
ATOM 1189 C CA . THR A 1 172 ? 58.710 -5.361 -102.951 1.00 62.31 172 THR A CA 1
ATOM 1190 C C . THR A 1 172 ? 58.028 -6.717 -102.768 1.00 62.31 172 THR A C 1
ATOM 1192 O O . THR A 1 172 ? 58.408 -7.665 -103.446 1.00 62.31 172 THR A O 1
ATOM 1195 N N . ASP A 1 173 ? 57.003 -6.798 -101.916 1.00 66.19 173 ASP A N 1
ATOM 1196 C CA . ASP A 1 173 ? 56.261 -8.026 -101.595 1.00 66.19 173 ASP A CA 1
ATOM 1197 C C . ASP A 1 173 ? 54.990 -8.187 -102.447 1.00 66.19 173 ASP A C 1
ATOM 1199 O O . ASP A 1 173 ? 54.146 -9.050 -102.191 1.00 66.19 173 ASP A O 1
ATOM 1203 N N . LYS A 1 174 ? 54.818 -7.340 -103.471 1.00 72.50 174 LYS A N 1
ATOM 1204 C CA . LYS A 1 174 ? 53.724 -7.483 -104.434 1.00 72.50 174 LYS A CA 1
ATOM 1205 C C . LYS A 1 174 ? 53.853 -8.823 -105.180 1.00 72.50 174 LYS A C 1
ATOM 1207 O O . LYS A 1 174 ? 54.970 -9.215 -105.525 1.00 72.50 174 LYS A O 1
ATOM 1212 N N . PRO A 1 175 ? 52.742 -9.518 -105.478 1.00 74.75 175 PRO A N 1
ATOM 1213 C CA . PRO A 1 175 ? 52.803 -10.753 -106.252 1.00 74.75 175 PRO A CA 1
ATOM 1214 C C . PRO A 1 175 ? 53.445 -10.493 -107.623 1.00 74.75 175 PRO A C 1
ATOM 1216 O O . PRO A 1 175 ? 53.064 -9.550 -108.321 1.00 74.75 175 PRO A O 1
ATOM 1219 N N . VAL A 1 176 ? 54.422 -11.319 -108.003 1.00 77.38 176 VAL A N 1
ATOM 1220 C CA . VAL A 1 176 ? 55.050 -11.302 -109.331 1.00 77.38 176 VAL A CA 1
ATOM 1221 C C . VAL A 1 176 ? 54.468 -12.416 -110.203 1.00 77.38 176 VAL A C 1
ATOM 1223 O O . VAL A 1 176 ? 53.778 -13.314 -109.713 1.00 77.38 176 VAL A O 1
ATOM 1226 N N . ALA A 1 177 ? 54.702 -12.358 -111.517 1.00 80.81 177 ALA A N 1
ATOM 1227 C CA . ALA A 1 177 ? 54.224 -13.403 -112.417 1.00 80.81 177 ALA A CA 1
ATOM 1228 C C . ALA A 1 177 ? 54.723 -14.789 -111.981 1.00 80.81 177 ALA A C 1
ATOM 1230 O O . ALA A 1 177 ? 55.912 -14.987 -111.741 1.00 80.81 177 ALA A O 1
ATOM 1231 N N . GLY A 1 178 ? 53.799 -15.743 -111.884 1.00 79.75 178 GLY A N 1
ATOM 1232 C CA . GLY A 1 178 ? 54.047 -17.097 -111.391 1.00 79.75 178 GLY A CA 1
ATOM 1233 C C . GLY A 1 178 ? 53.662 -17.315 -109.925 1.00 79.75 178 GLY A C 1
ATOM 1234 O O . GLY A 1 178 ? 53.420 -18.460 -109.539 1.00 79.75 178 GLY A O 1
ATOM 1235 N N . ASN A 1 179 ? 53.509 -16.261 -109.111 1.00 84.31 179 ASN A N 1
ATOM 1236 C CA . ASN A 1 179 ? 52.886 -16.414 -107.795 1.00 84.31 179 ASN A CA 1
ATOM 1237 C C . ASN A 1 179 ? 51.456 -16.939 -107.958 1.00 84.31 179 ASN A C 1
ATOM 1239 O O . ASN A 1 179 ? 50.761 -16.602 -108.915 1.00 84.31 179 ASN A O 1
ATOM 1243 N N . SER A 1 180 ? 51.004 -17.755 -107.011 1.00 79.75 180 SER A N 1
ATOM 1244 C CA . SER A 1 180 ? 49.659 -18.323 -107.028 1.00 79.75 180 SER A CA 1
ATOM 1245 C C . SER A 1 180 ? 48.964 -18.103 -105.690 1.00 79.75 180 SER A C 1
ATOM 1247 O O . SER A 1 180 ? 49.582 -18.249 -104.637 1.00 79.75 180 SER A O 1
ATOM 1249 N N . LEU A 1 181 ? 47.682 -17.751 -105.739 1.00 80.62 181 LEU A N 1
ATOM 1250 C CA . LEU A 1 181 ? 46.795 -17.635 -104.590 1.00 80.62 181 LEU A CA 1
ATOM 1251 C C . LEU A 1 181 ? 45.675 -18.666 -104.734 1.00 80.62 181 LEU A C 1
ATOM 1253 O O . LEU A 1 181 ? 44.864 -18.579 -105.655 1.00 80.62 181 LEU A O 1
ATOM 1257 N N . THR A 1 182 ? 45.618 -19.632 -103.819 1.00 76.19 182 THR A N 1
ATOM 1258 C CA . THR A 1 182 ? 44.536 -20.620 -103.780 1.00 76.19 182 THR A CA 1
ATOM 1259 C C . THR A 1 182 ? 43.501 -20.210 -102.742 1.00 76.19 182 THR A C 1
ATOM 1261 O O . THR A 1 182 ? 43.814 -20.116 -101.557 1.00 76.19 182 THR A O 1
ATOM 1264 N N . VAL A 1 183 ? 42.260 -19.993 -103.173 1.00 72.38 183 VAL A N 1
ATOM 1265 C CA . VAL A 1 183 ? 41.121 -19.719 -102.285 1.00 72.38 183 VAL A CA 1
ATOM 1266 C C . VAL A 1 183 ? 40.040 -20.752 -102.570 1.00 72.38 183 VAL A C 1
ATOM 1268 O O . VAL A 1 183 ? 39.640 -20.933 -103.717 1.00 72.38 183 VAL A O 1
ATOM 1271 N N . ASN A 1 184 ? 39.579 -21.456 -101.531 1.00 73.06 184 ASN A N 1
ATOM 1272 C CA . ASN A 1 184 ? 38.528 -22.478 -101.630 1.00 73.06 184 ASN A CA 1
ATOM 1273 C C . ASN A 1 184 ? 38.785 -23.539 -102.720 1.00 73.06 184 ASN A C 1
ATOM 1275 O O . ASN A 1 184 ? 37.870 -23.953 -103.423 1.00 73.06 184 ASN A O 1
ATOM 1279 N N . GLY A 1 185 ? 40.043 -23.962 -102.880 1.00 84.50 185 GLY A N 1
ATOM 1280 C CA . GLY A 1 185 ? 40.438 -24.985 -103.856 1.00 84.50 185 GLY A CA 1
ATOM 1281 C C . GLY A 1 185 ? 40.623 -24.485 -105.294 1.00 84.50 185 GLY A C 1
ATOM 1282 O O . GLY A 1 185 ? 41.047 -25.262 -106.144 1.00 84.50 185 GLY A O 1
ATOM 1283 N N . HIS A 1 186 ? 40.378 -23.202 -105.571 1.00 82.88 186 HIS A N 1
ATOM 1284 C CA . HIS A 1 186 ? 40.661 -22.584 -106.866 1.00 82.88 186 HIS A CA 1
ATOM 1285 C C . HIS A 1 186 ? 41.948 -21.769 -106.805 1.00 82.88 186 HIS A C 1
ATOM 1287 O O . HIS A 1 186 ? 42.109 -20.929 -105.921 1.00 82.88 186 HIS A O 1
ATOM 1293 N N . THR A 1 187 ? 42.853 -22.001 -107.753 1.00 87.56 187 THR A N 1
ATOM 1294 C CA . THR A 1 187 ? 44.147 -21.315 -107.822 1.00 87.56 187 THR A CA 1
ATOM 1295 C C . THR A 1 187 ? 44.109 -20.199 -108.858 1.00 87.56 187 THR A C 1
ATOM 1297 O O . THR A 1 187 ? 43.886 -20.452 -110.039 1.00 87.56 187 THR A O 1
ATOM 1300 N N . VAL A 1 188 ? 44.365 -18.969 -108.412 1.00 84.12 188 VAL A N 1
ATOM 1301 C CA . VAL A 1 188 ? 44.624 -17.806 -109.265 1.00 84.12 188 VAL A CA 1
ATOM 1302 C C . VAL A 1 188 ? 46.132 -17.636 -109.380 1.00 84.12 188 VAL A C 1
ATOM 1304 O O . VAL A 1 188 ? 46.796 -17.358 -108.383 1.00 84.12 188 VAL A O 1
ATOM 1307 N N . THR A 1 189 ? 46.681 -17.794 -110.581 1.00 85.81 189 THR A N 1
ATOM 1308 C CA . THR A 1 189 ? 48.095 -17.513 -110.855 1.00 85.81 189 THR A CA 1
ATOM 1309 C C . THR A 1 189 ? 48.226 -16.101 -111.410 1.00 85.81 189 THR A C 1
ATOM 1311 O O . THR A 1 189 ? 47.564 -15.745 -112.383 1.00 85.81 189 THR A O 1
ATOM 1314 N N . PHE A 1 190 ? 49.076 -15.289 -110.788 1.00 84.12 190 PHE A N 1
ATOM 1315 C CA . PHE A 1 190 ? 49.384 -13.951 -111.272 1.00 84.12 190 PHE A CA 1
ATOM 1316 C C . PHE A 1 190 ? 50.230 -14.068 -112.544 1.00 84.12 190 PHE A C 1
ATOM 1318 O O . PHE A 1 190 ? 51.215 -14.806 -112.576 1.00 84.12 190 PHE A O 1
ATOM 1325 N N . ALA A 1 191 ? 49.853 -13.344 -113.593 1.00 79.06 191 ALA A N 1
ATOM 1326 C CA . ALA A 1 191 ? 50.593 -13.263 -114.846 1.00 79.06 191 ALA A CA 1
ATOM 1327 C C . ALA A 1 191 ? 51.005 -11.812 -115.108 1.00 79.06 191 ALA A C 1
ATOM 1329 O O . ALA A 1 191 ? 50.345 -10.881 -114.648 1.00 79.06 191 ALA A O 1
ATOM 1330 N N . ASN A 1 192 ? 52.087 -11.623 -115.863 1.00 77.56 192 ASN A N 1
ATOM 1331 C CA . ASN A 1 192 ? 52.407 -10.306 -116.400 1.00 77.56 192 ASN A CA 1
ATOM 1332 C C . ASN A 1 192 ? 51.434 -10.014 -117.547 1.00 77.56 192 ASN A C 1
ATOM 1334 O O . ASN A 1 192 ? 51.301 -10.827 -118.461 1.00 77.56 192 ASN A O 1
ATOM 1338 N N . GLY A 1 193 ? 50.780 -8.861 -117.504 1.00 66.44 193 GLY A N 1
ATOM 1339 C CA . GLY A 1 193 ? 49.939 -8.363 -118.582 1.00 66.44 193 GLY A CA 1
ATOM 1340 C C . GLY A 1 193 ? 49.790 -6.856 -118.454 1.00 66.44 193 GLY A C 1
ATOM 1341 O O . G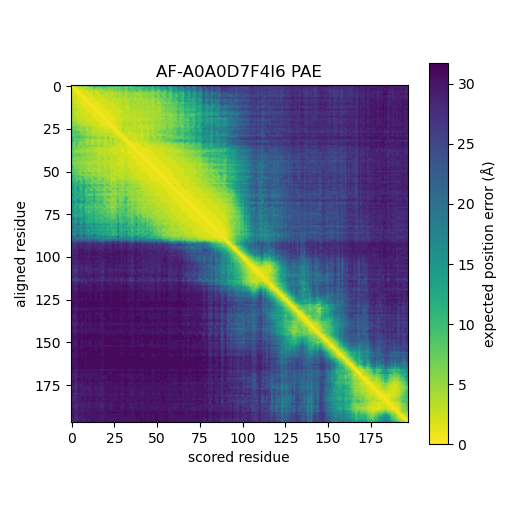LY A 1 193 ? 49.772 -6.333 -117.336 1.00 66.44 193 GLY A O 1
ATOM 1342 N N . ASP A 1 194 ? 49.711 -6.168 -119.589 1.00 61.22 194 ASP A N 1
ATOM 1343 C CA . ASP A 1 194 ? 49.322 -4.763 -119.593 1.00 61.22 194 ASP A CA 1
ATOM 1344 C C . ASP A 1 194 ? 47.896 -4.642 -119.046 1.00 61.22 194 ASP A C 1
ATOM 1346 O O . ASP A 1 194 ? 47.069 -5.545 -119.220 1.00 61.22 194 ASP A O 1
ATOM 1350 N N . ALA A 1 195 ? 47.616 -3.543 -118.342 1.00 55.41 195 ALA A N 1
ATOM 1351 C CA . ALA A 1 195 ? 46.269 -3.288 -117.854 1.00 55.41 195 ALA A CA 1
ATOM 1352 C C . ALA A 1 195 ? 45.292 -3.328 -119.046 1.00 55.41 195 ALA A C 1
ATOM 1354 O O . ALA A 1 195 ? 45.591 -2.721 -120.079 1.00 55.41 195 ALA A O 1
ATOM 1355 N N . PRO A 1 196 ? 44.162 -4.052 -118.946 1.00 58.88 196 PRO A N 1
ATOM 1356 C CA . PRO A 1 196 ? 43.167 -4.048 -120.009 1.00 58.88 196 PRO A CA 1
ATOM 1357 C C . PRO A 1 196 ? 42.711 -2.605 -120.264 1.00 58.88 196 PRO A C 1
ATOM 1359 O O . PRO A 1 196 ? 42.512 -1.851 -119.308 1.00 58.88 196 PRO A O 1
ATOM 1362 N N . ALA A 1 197 ? 42.624 -2.235 -121.544 1.00 50.84 197 ALA A N 1
ATOM 1363 C CA . ALA A 1 197 ? 42.200 -0.906 -121.984 1.00 50.84 197 ALA A CA 1
ATOM 1364 C C . ALA A 1 197 ? 40.765 -0.579 -121.545 1.00 50.84 197 ALA A C 1
ATOM 1366 O O . ALA A 1 197 ? 39.922 -1.508 -121.547 1.00 50.84 197 ALA A O 1
#

Mean predicted aligned error: 20.35 Å

Sequence (197 aa):
MRQNLSSLQATADMLSTTQSRLSTGKKVNSALDNPTNFFTAASLDSRASDINNLLDGIGNGVQILQSANTGITSLNKLVDSAKSIANQALQTVAGYTSKSSVSTTIAGATADDLRGTATYSNGSAQSLGLQDGQAAPGAISGTTLLGGVAGSKTGATVTGLATTTLLSALGTDKPVAGNSLTVNGHTVTFANGDAPA

Radius of gyration: 67.61 Å; Cα contacts (8 Å, |Δi|>4): 73; chains: 1; bounding box: 101×42×194 Å

Foldseek 3Di:
DVVVVVVVVVVVVVVVLVVVCVVVVDNDDDCVRPVVRVVVVVVVVVVVVVVVVVVVVVVVVVVVVVVVVVVVVVVVVVVVVVVVVVVVVVPPDPPPPPPPPPDDDQAQADPVGRPHPDPDDPDDDDDDFDWDPDPDDDPDDPVTGPDDDPDDPPDDDPPDPDPDPPQVVCVVNRDDAQDWDDDPNDIDGDHDDDDDD

Solvent-accessible surface area (backbone atoms only — not comparable to full-atom values): 12669 Å² total; per-residue (Å²): 109,69,69,60,52,52,51,50,48,55,48,51,53,52,50,54,52,50,51,52,29,64,76,68,71,34,96,50,86,38,59,86,78,37,46,72,61,27,54,50,50,53,53,49,53,52,49,51,55,52,48,50,56,48,50,53,52,47,54,55,50,50,53,52,52,51,53,48,51,53,49,52,53,51,49,51,55,50,52,53,51,50,50,51,51,50,52,51,54,70,67,48,69,73,84,71,65,77,72,89,76,87,81,76,88,57,66,70,42,49,98,91,42,82,83,26,60,72,95,67,81,88,75,69,98,73,75,101,63,69,57,56,94,61,96,61,98,71,85,89,44,80,88,46,50,75,72,80,85,69,79,81,76,91,64,81,84,85,81,72,94,59,101,56,70,79,64,74,77,41,66,90,74,38,86,49,66,73,40,68,51,72,57,98,91,45,74,49,64,42,70,84,72,81,80,83,130

InterPro domains:
  IPR001029 Flagellin, N-terminal domain [PF00669] (3-110)

Organism: Rhodopseudomonas palustris (NCBI:txid1076)